Protein AF-0000000087520739 (afdb_homodimer)

Structure (mmCIF, N/CA/C/O backbone):
data_AF-0000000087520739-model_v1
#
loop_
_entity.id
_entity.type
_entity.pdbx_description
1 polymer 'Universal stress family domain-containing protein'
#
loop_
_atom_site.group_PDB
_atom_site.id
_atom_site.type_symbol
_atom_site.label_atom_id
_atom_site.label_alt_id
_atom_site.label_comp_id
_atom_site.label_asym_id
_atom_site.label_entity_id
_atom_site.label_seq_id
_atom_site.pdbx_PDB_ins_code
_atom_site.Cartn_x
_atom_site.Cartn_y
_atom_site.Cartn_z
_atom_site.occupancy
_atom_site.B_iso_or_equiv
_atom_site.auth_seq_id
_atom_site.auth_comp_id
_atom_site.auth_asym_id
_atom_site.auth_atom_id
_atom_site.pdbx_PDB_model_num
ATOM 1 N N . MET A 1 1 ? 8.516 2.873 16.25 1 91.31 1 MET A N 1
ATOM 2 C CA . MET A 1 1 ? 8.094 2.684 14.859 1 91.31 1 MET A CA 1
ATOM 3 C C . MET A 1 1 ? 7.172 3.811 14.414 1 91.31 1 MET A C 1
ATOM 5 O O . MET A 1 1 ? 6.527 4.457 15.242 1 91.31 1 MET A O 1
ATOM 9 N N . SER A 1 2 ? 7.184 4.219 13.102 1 97.94 2 SER A N 1
ATOM 10 C CA . SER A 1 2 ? 6.48 5.41 12.641 1 97.94 2 SER A CA 1
ATOM 11 C C . SER A 1 2 ? 5.672 5.121 11.383 1 97.94 2 SER A C 1
ATOM 13 O O . SER A 1 2 ? 6.141 4.422 10.484 1 97.94 2 SER A O 1
ATOM 15 N N . ILE A 1 3 ? 4.418 5.598 11.391 1 98.81 3 ILE A N 1
ATOM 16 C CA . ILE A 1 3 ? 3.523 5.574 10.234 1 98.81 3 ILE A CA 1
ATOM 17 C C . ILE A 1 3 ? 3.166 7.004 9.828 1 98.81 3 ILE A C 1
ATOM 19 O O . ILE A 1 3 ? 2.889 7.848 10.688 1 98.81 3 ILE A O 1
ATOM 23 N N . VAL A 1 4 ? 3.25 7.312 8.547 1 98.94 4 VAL A N 1
ATOM 24 C CA . VAL A 1 4 ? 2.889 8.617 8.016 1 98.94 4 VAL A CA 1
ATOM 25 C C . VAL A 1 4 ? 1.639 8.492 7.145 1 98.94 4 VAL A C 1
ATOM 27 O O . VAL A 1 4 ? 1.529 7.574 6.332 1 98.94 4 VAL A O 1
ATOM 30 N N . VAL A 1 5 ? 0.73 9.352 7.324 1 98.94 5 VAL A N 1
ATOM 31 C CA . VAL A 1 5 ? -0.459 9.375 6.48 1 98.94 5 VAL A CA 1
ATOM 32 C C . VAL A 1 5 ? -0.621 10.758 5.852 1 98.94 5 VAL A C 1
ATOM 34 O O . VAL A 1 5 ? -0.46 11.781 6.531 1 98.94 5 VAL A O 1
ATOM 37 N N . GLY A 1 6 ? -0.817 10.812 4.504 1 98.69 6 GLY A N 1
ATOM 38 C CA . GLY A 1 6 ? -1.302 12.016 3.854 1 98.69 6 GLY A CA 1
ATOM 39 C C . GLY A 1 6 ? -2.787 12.25 4.055 1 98.69 6 GLY A C 1
ATOM 40 O O . GLY A 1 6 ? -3.602 11.359 3.791 1 98.69 6 GLY A O 1
ATOM 41 N N . TYR A 1 7 ? -3.061 13.492 4.465 1 98.31 7 TYR A N 1
ATOM 42 C CA . TYR A 1 7 ? -4.449 13.727 4.848 1 98.31 7 TYR A CA 1
ATOM 43 C C . TYR A 1 7 ? -4.941 15.07 4.312 1 98.31 7 TYR A C 1
ATOM 45 O O . TYR A 1 7 ? -4.289 16.094 4.504 1 98.31 7 TYR A O 1
ATOM 53 N N . ILE A 1 8 ? -6.008 15 3.615 1 96.06 8 ILE A N 1
ATOM 54 C CA . ILE A 1 8 ? -6.855 16.156 3.35 1 96.06 8 ILE A CA 1
ATOM 55 C C . ILE A 1 8 ? -8.297 15.844 3.736 1 96.06 8 ILE A C 1
ATOM 57 O O . ILE A 1 8 ? -8.688 14.672 3.793 1 96.06 8 ILE A O 1
ATOM 61 N N . PRO A 1 9 ? -9 16.875 4.133 1 95.56 9 PRO A N 1
ATOM 62 C CA . PRO A 1 9 ? -10.391 16.625 4.527 1 95.56 9 PRO A CA 1
ATOM 63 C C . PRO A 1 9 ? -11.281 16.266 3.344 1 95.56 9 PRO A C 1
ATOM 65 O O . PRO A 1 9 ? -12.133 17.062 2.945 1 95.56 9 PRO A O 1
ATOM 68 N N . SER A 1 10 ? -11.156 15.188 2.795 1 93.75 10 SER A N 1
ATOM 69 C CA . SER A 1 10 ? -11.891 14.562 1.699 1 93.75 10 SER A CA 1
ATOM 70 C C . SER A 1 10 ? -12.242 13.117 2.021 1 93.75 10 SER A C 1
ATOM 72 O O . SER A 1 10 ? -11.711 12.539 2.977 1 93.75 10 SER A O 1
ATOM 74 N N . PRO A 1 11 ? -13.211 12.508 1.373 1 95.19 11 PRO A N 1
ATOM 75 C CA . PRO A 1 11 ? -13.508 11.094 1.606 1 95.19 11 PRO A CA 1
ATOM 76 C C . PRO A 1 11 ? -12.273 10.203 1.509 1 95.19 11 PRO A C 1
ATOM 78 O O . PRO A 1 11 ? -12.109 9.289 2.314 1 95.19 11 PRO A O 1
ATOM 81 N N . GLU A 1 12 ? -11.367 10.5 0.533 1 95.75 12 GLU A N 1
ATOM 82 C CA . GLU A 1 12 ? -10.133 9.734 0.373 1 95.75 12 GLU A CA 1
ATOM 83 C C . GLU A 1 12 ? -9.203 9.93 1.566 1 95.75 12 GLU A C 1
ATOM 85 O O . GLU A 1 12 ? -8.617 8.969 2.066 1 95.75 12 GLU A O 1
ATOM 90 N N . GLY A 1 13 ? -9.023 11.234 1.966 1 97.06 13 GLY A N 1
ATOM 91 C CA . GLY A 1 13 ? -8.195 11.516 3.129 1 97.06 13 GLY A CA 1
ATOM 92 C C . GLY A 1 13 ? -8.711 10.867 4.398 1 97.06 13 GLY A C 1
ATOM 93 O O . GLY A 1 13 ? -7.93 10.375 5.215 1 97.06 13 GLY A O 1
ATOM 94 N N . GLU A 1 14 ? -10.047 10.875 4.555 1 97.19 14 GLU A N 1
ATOM 95 C CA . GLU A 1 14 ? -10.664 10.258 5.723 1 97.19 14 GLU A CA 1
ATOM 96 C C . GLU A 1 14 ? -10.453 8.75 5.734 1 97.19 14 GLU A C 1
ATOM 98 O O . GLU A 1 14 ? -10.141 8.164 6.777 1 97.19 14 GLU A O 1
ATOM 103 N N . ALA A 1 15 ? -10.633 8.133 4.625 1 97.56 15 ALA A N 1
ATOM 104 C CA . ALA A 1 15 ? -10.383 6.695 4.531 1 97.56 15 ALA A CA 1
ATOM 105 C C . ALA A 1 15 ? -8.938 6.363 4.895 1 97.56 15 ALA A C 1
ATOM 107 O O . ALA A 1 15 ? -8.68 5.418 5.641 1 97.56 15 ALA A O 1
ATOM 108 N N . ALA A 1 16 ? -7.984 7.125 4.355 1 98.56 16 ALA A N 1
ATOM 109 C CA . ALA A 1 16 ? -6.57 6.93 4.648 1 98.56 16 ALA A CA 1
ATOM 110 C C . ALA A 1 16 ? -6.289 7.105 6.137 1 98.56 16 ALA A C 1
ATOM 112 O O . ALA A 1 16 ? -5.566 6.309 6.738 1 98.56 16 ALA A O 1
ATOM 113 N N . LEU A 1 17 ? -6.867 8.18 6.719 1 98.5 17 LEU A N 1
ATOM 114 C CA . LEU A 1 17 ? -6.652 8.469 8.133 1 98.5 17 LEU A CA 1
ATOM 115 C C . LEU A 1 17 ? -7.172 7.336 9.008 1 98.5 17 LEU A C 1
ATOM 117 O O . LEU A 1 17 ? -6.48 6.883 9.922 1 98.5 17 LEU A O 1
ATOM 121 N N . GLN A 1 18 ? -8.367 6.875 8.719 1 97.94 18 GLN A N 1
ATOM 122 C CA . GLN A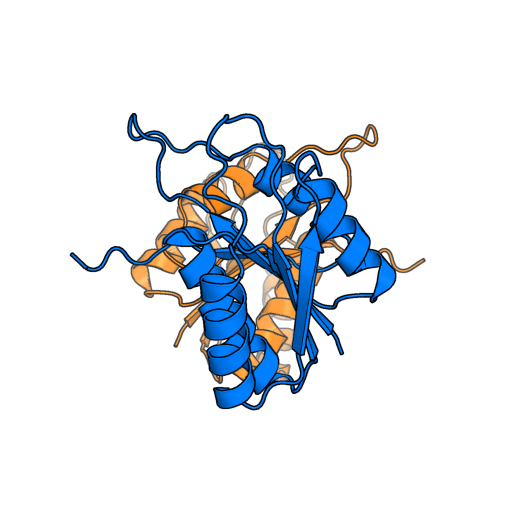 1 18 ? -8.953 5.785 9.492 1 97.94 18 GLN A CA 1
ATOM 123 C C . GLN A 1 18 ? -8.086 4.531 9.414 1 97.94 18 GLN A C 1
ATOM 125 O O . GLN A 1 18 ? -7.82 3.889 10.43 1 97.94 18 GLN A O 1
ATOM 130 N N . ARG A 1 19 ? -7.664 4.215 8.25 1 98.06 19 ARG A N 1
ATOM 131 C CA . ARG A 1 19 ? -6.812 3.043 8.07 1 98.06 19 ARG A CA 1
ATOM 132 C C . ARG A 1 19 ? -5.473 3.229 8.773 1 98.06 19 ARG A C 1
ATOM 134 O O . ARG A 1 19 ? -4.949 2.289 9.375 1 98.06 19 ARG A O 1
ATOM 141 N N . ALA A 1 20 ? -4.883 4.43 8.688 1 98.75 20 ALA A N 1
ATOM 142 C CA . ALA A 1 20 ? -3.604 4.723 9.328 1 98.75 20 ALA A CA 1
ATOM 143 C C . ALA A 1 20 ? -3.709 4.57 10.844 1 98.75 20 ALA A C 1
ATOM 145 O O . ALA A 1 20 ? -2.787 4.07 11.492 1 98.75 20 ALA A O 1
ATOM 146 N N . ILE A 1 21 ? -4.832 5.008 11.391 1 98.56 21 ILE A N 1
ATOM 147 C CA . ILE A 1 21 ? -5.066 4.863 12.82 1 98.56 21 ILE A CA 1
ATOM 148 C C . ILE A 1 21 ? -5.09 3.385 13.203 1 98.56 21 ILE A C 1
ATOM 150 O O . ILE A 1 21 ? -4.438 2.973 14.164 1 98.56 21 ILE A O 1
ATOM 154 N N . LEU A 1 22 ? -5.801 2.568 12.461 1 97.62 22 LEU A N 1
ATOM 155 C CA . LEU A 1 22 ? -5.887 1.137 12.727 1 97.62 22 LEU A CA 1
ATOM 156 C C . LEU A 1 22 ? -4.516 0.481 12.641 1 97.62 22 LEU A C 1
ATOM 158 O O . LEU A 1 22 ? -4.164 -0.353 13.477 1 97.62 22 LEU A O 1
ATOM 162 N N . GLU A 1 23 ? -3.744 0.863 11.648 1 97.62 23 GLU A N 1
ATOM 163 C CA . GLU A 1 23 ? -2.395 0.327 11.492 1 97.62 23 GLU A CA 1
ATOM 164 C C . GLU A 1 23 ? -1.516 0.707 12.688 1 97.62 23 GLU A C 1
ATOM 166 O O . GLU A 1 23 ? -0.746 -0.117 13.18 1 97.62 23 GLU A O 1
ATOM 171 N N . ALA A 1 24 ? -1.607 1.985 13.086 1 98.44 24 ALA A N 1
ATOM 172 C CA . ALA A 1 24 ? -0.799 2.48 14.195 1 98.44 24 ALA A CA 1
ATOM 173 C C . ALA A 1 24 ? -1.16 1.771 15.5 1 98.44 24 ALA A C 1
ATOM 175 O O . ALA A 1 24 ? -0.281 1.449 16.297 1 98.44 24 ALA A O 1
ATOM 176 N N . GLU A 1 25 ? -2.441 1.532 15.68 1 97.25 25 GLU A N 1
ATOM 177 C CA . GLU A 1 25 ? -2.9 0.794 16.844 1 97.25 25 GLU A CA 1
ATOM 178 C C . GLU A 1 25 ? -2.334 -0.623 16.859 1 97.25 25 GLU A C 1
ATOM 180 O O . GLU A 1 25 ? -1.819 -1.079 17.891 1 97.25 25 GLU A O 1
ATOM 185 N N . ARG A 1 26 ? -2.443 -1.275 15.789 1 94.5 26 ARG A N 1
ATOM 186 C CA . ARG A 1 26 ? -2.033 -2.67 15.664 1 94.5 26 ARG A CA 1
ATOM 187 C C . ARG A 1 26 ? -0.533 -2.82 15.898 1 94.5 26 ARG A C 1
ATOM 189 O O . ARG A 1 26 ? -0.09 -3.789 16.516 1 94.5 26 ARG A O 1
ATOM 196 N N . SER A 1 27 ? 0.24 -1.878 15.422 1 95.75 27 SER A N 1
ATOM 197 C CA . SER A 1 27 ? 1.692 -2.004 15.484 1 95.75 27 SER A CA 1
ATOM 198 C C . SER A 1 27 ? 2.268 -1.19 16.641 1 95.75 27 SER A C 1
ATOM 200 O O . SER A 1 27 ? 3.486 -1.144 16.828 1 95.75 27 SER A O 1
ATOM 202 N N . GLN A 1 28 ? 1.41 -0.496 17.359 1 96.62 28 GLN A N 1
ATOM 203 C CA . GLN A 1 28 ? 1.852 0.387 18.438 1 96.62 28 GLN A CA 1
ATOM 204 C C . GLN A 1 28 ? 2.883 1.394 17.938 1 96.62 28 GLN A C 1
ATOM 206 O O . GLN A 1 28 ? 3.914 1.606 18.578 1 96.62 28 GLN A O 1
ATOM 211 N N . SER A 1 29 ? 2.611 1.942 16.812 1 98.12 29 SER A N 1
ATOM 212 C CA . SER A 1 29 ? 3.48 2.92 16.156 1 98.12 29 SER A CA 1
ATOM 213 C C . SER A 1 29 ? 2.965 4.34 16.359 1 98.12 29 SER A C 1
ATOM 215 O O . SER A 1 29 ? 1.776 4.543 16.625 1 98.12 29 SER A O 1
ATOM 217 N N . ARG A 1 30 ? 3.854 5.281 16.312 1 98.5 30 ARG A N 1
ATOM 218 C CA . ARG A 1 30 ? 3.457 6.684 16.234 1 98.5 30 ARG A CA 1
ATOM 219 C C . ARG A 1 30 ? 2.893 7.023 14.859 1 98.5 30 ARG A C 1
ATOM 221 O O . ARG A 1 30 ? 3.402 6.551 13.844 1 98.5 30 ARG A O 1
ATOM 228 N N . LEU A 1 31 ? 1.886 7.848 14.898 1 98.88 31 LEU A N 1
ATOM 229 C CA . LEU A 1 31 ? 1.25 8.281 13.656 1 98.88 31 LEU A CA 1
ATOM 230 C C . LEU A 1 31 ? 1.516 9.758 13.391 1 98.88 3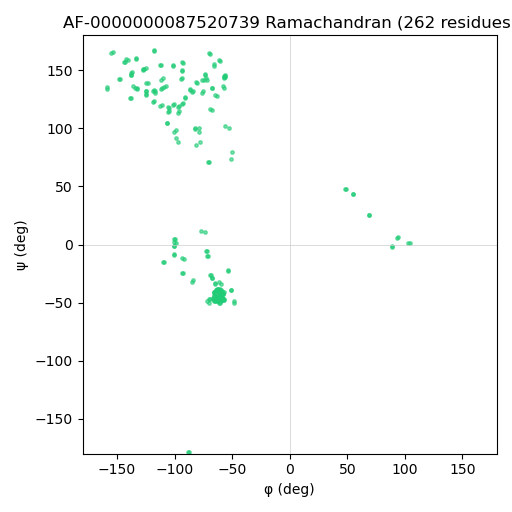1 LEU A C 1
ATOM 232 O O . LEU A 1 31 ? 1.214 10.602 14.234 1 98.88 31 LEU A O 1
ATOM 236 N N . THR A 1 32 ? 2.145 10.086 12.289 1 98.88 32 THR A N 1
ATOM 237 C CA . THR A 1 32 ? 2.264 11.461 11.828 1 98.88 32 THR A CA 1
ATOM 238 C C . THR A 1 32 ? 1.266 11.742 10.711 1 98.88 32 THR A C 1
ATOM 240 O O . THR A 1 32 ? 1.279 11.078 9.672 1 98.88 32 THR A O 1
ATOM 243 N N . VAL A 1 33 ? 0.433 12.656 10.922 1 98.88 33 VAL A N 1
ATOM 244 C CA . VAL A 1 33 ? -0.552 13.094 9.938 1 98.88 33 VAL A CA 1
ATOM 245 C C . VAL A 1 33 ? -0.029 14.32 9.195 1 98.88 33 VAL A C 1
ATOM 247 O O . VAL A 1 33 ? 0.217 15.367 9.805 1 98.88 33 VAL A O 1
ATOM 250 N N . VAL A 1 34 ? 0.129 14.227 7.891 1 98.62 34 VAL A N 1
ATOM 251 C CA . VAL A 1 34 ? 0.642 15.328 7.086 1 98.62 34 VAL A CA 1
ATOM 252 C C . VAL A 1 34 ? -0.498 15.961 6.289 1 98.62 34 VAL A C 1
ATOM 254 O O . VAL A 1 34 ? -1.119 15.305 5.453 1 98.62 34 VAL A O 1
ATOM 257 N N . ASN A 1 35 ? -0.796 17.109 6.574 1 98.12 35 ASN A N 1
ATOM 258 C CA . ASN A 1 35 ? -1.748 17.922 5.832 1 98.12 35 ASN A CA 1
ATOM 259 C C . ASN A 1 35 ? -1.04 19 5.004 1 98.12 35 ASN A C 1
ATOM 261 O O . ASN A 1 35 ? -0.524 19.969 5.555 1 98.12 35 ASN A O 1
ATOM 265 N N . ALA A 1 36 ? -0.966 18.766 3.691 1 95.38 36 ALA A N 1
ATOM 266 C CA . ALA A 1 36 ? -0.264 19.656 2.771 1 95.38 36 ALA A CA 1
ATOM 267 C C . ALA A 1 36 ? -1.064 19.859 1.489 1 95.38 36 ALA A C 1
ATOM 269 O O . ALA A 1 36 ? -1.797 18.969 1.058 1 95.38 36 ALA A O 1
ATOM 270 N N . SER A 1 37 ? -0.966 21.031 0.943 1 90.56 37 SER A N 1
ATOM 271 C CA . SER A 1 37 ? -1.636 21.375 -0.306 1 90.56 37 SER A CA 1
ATOM 272 C C . SER A 1 37 ? -0.821 22.375 -1.112 1 90.56 37 SER A C 1
ATOM 274 O O . SER A 1 37 ? -0.242 23.312 -0.548 1 90.56 37 SER A O 1
ATOM 276 N N . LYS A 1 38 ? -0.806 22.234 -2.469 1 84.62 38 LYS A N 1
ATOM 277 C CA . LYS A 1 38 ? -0.078 23.125 -3.379 1 84.62 38 LYS A CA 1
ATOM 278 C C . LYS A 1 38 ? -0.741 24.484 -3.463 1 84.62 38 LYS A C 1
ATOM 280 O O . LYS A 1 38 ? -0.11 25.469 -3.873 1 84.62 38 LYS A O 1
ATOM 285 N N . GLY A 1 39 ? -1.858 24.625 -2.947 1 75.31 39 GLY A N 1
ATOM 286 C CA . GLY A 1 39 ? -2.514 25.922 -2.957 1 75.31 39 GLY A CA 1
ATOM 287 C C . GLY A 1 39 ? -2.955 26.359 -4.344 1 75.31 39 GLY A C 1
ATOM 288 O O . GLY A 1 39 ? -2.939 27.562 -4.656 1 75.31 39 GLY A O 1
ATOM 289 N N . ASP A 1 40 ? -3.199 25.484 -5.258 1 69.88 40 ASP A N 1
ATOM 290 C CA . ASP A 1 40 ? -3.525 25.844 -6.637 1 69.88 40 ASP A CA 1
ATOM 291 C C . ASP A 1 40 ? -4.934 26.422 -6.73 1 69.88 40 ASP A C 1
ATOM 293 O O . ASP A 1 40 ? -5.359 26.859 -7.805 1 69.88 40 ASP A O 1
ATOM 297 N N . THR A 1 41 ? -5.605 26.375 -5.586 1 67.19 41 THR A N 1
ATOM 298 C CA . THR A 1 41 ? -6.941 26.969 -5.617 1 67.19 41 THR A CA 1
ATOM 299 C C . THR A 1 41 ? -7.074 28.062 -4.559 1 67.19 41 THR A C 1
ATOM 301 O O . THR A 1 41 ? -6.402 28.016 -3.525 1 67.19 41 THR A O 1
ATOM 304 N N . PRO A 1 42 ? -7.762 29.203 -4.961 1 61.47 42 PRO A N 1
ATOM 305 C CA . PRO A 1 42 ? -7.941 30.312 -4.02 1 61.47 42 PRO A CA 1
ATOM 306 C C . PRO A 1 42 ? -8.453 29.844 -2.658 1 61.47 42 PRO A C 1
ATOM 308 O O . PRO A 1 42 ? -8.008 30.344 -1.624 1 61.47 42 PRO A O 1
ATOM 311 N N . ILE A 1 43 ? -9.531 29.047 -2.623 1 62.31 43 ILE A N 1
ATOM 312 C CA . ILE A 1 43 ? -10.008 28.422 -1.395 1 62.31 43 ILE A CA 1
ATOM 313 C C . ILE A 1 43 ? -9.484 27 -1.302 1 62.31 43 ILE A C 1
ATOM 315 O O . ILE A 1 43 ? -9.938 26.109 -2.027 1 62.31 43 ILE A O 1
ATOM 319 N N . ASP A 1 44 ? -8.305 26.984 -0.716 1 75.12 44 ASP A N 1
ATOM 320 C CA . ASP A 1 44 ? -7.707 25.656 -0.619 1 75.12 44 ASP A CA 1
ATOM 321 C C . ASP A 1 44 ? -8.336 24.859 0.514 1 75.12 44 ASP A C 1
ATOM 323 O O . ASP A 1 44 ? -7.914 24.953 1.666 1 75.12 44 ASP A O 1
ATOM 327 N N . ASN A 1 45 ? -9.398 24.141 0.295 1 83.69 45 ASN A N 1
ATOM 328 C CA . ASN A 1 45 ? -10.156 23.344 1.259 1 83.69 45 ASN A CA 1
ATOM 329 C C . ASN A 1 45 ? -9.445 22.031 1.583 1 83.69 45 ASN A C 1
ATOM 331 O O . ASN A 1 45 ? -10.008 21.188 2.275 1 83.69 45 ASN A O 1
ATOM 335 N N . ARG A 1 46 ? -8.266 22.062 1.13 1 89.69 46 ARG A N 1
ATOM 336 C CA . ARG A 1 46 ? -7.488 20.859 1.412 1 89.69 46 ARG A CA 1
ATOM 337 C C . ARG A 1 46 ? -6.68 21.016 2.695 1 89.69 46 ARG A C 1
ATOM 339 O O . ARG A 1 46 ? -6.273 20.031 3.303 1 89.69 46 ARG A O 1
ATOM 346 N N . LEU A 1 47 ? -6.445 22.188 2.986 1 93.44 47 LEU A N 1
ATOM 347 C CA . LEU A 1 47 ? -5.809 22.453 4.273 1 93.44 47 LEU A CA 1
ATOM 348 C C . LEU A 1 47 ? -6.852 22.578 5.379 1 93.44 47 LEU A C 1
ATOM 350 O O . LEU A 1 47 ? -7.863 23.266 5.207 1 93.44 47 LEU A O 1
ATOM 354 N N . ILE A 1 48 ? -6.547 21.891 6.414 1 94.56 48 ILE A N 1
ATOM 355 C CA . ILE A 1 48 ? -7.5 21.953 7.516 1 94.56 48 ILE A CA 1
ATOM 356 C C . ILE A 1 48 ? -7.398 23.297 8.234 1 94.56 48 ILE A C 1
ATOM 358 O O . ILE A 1 48 ? -6.309 23.859 8.352 1 94.56 48 ILE A O 1
ATOM 362 N N . ASP A 1 49 ? -8.531 23.828 8.648 1 93.5 49 ASP A N 1
ATOM 363 C CA . ASP A 1 49 ? -8.523 25.047 9.438 1 93.5 49 ASP A CA 1
ATOM 364 C C . ASP A 1 49 ? -8.398 24.75 10.93 1 93.5 49 ASP A C 1
ATOM 366 O O . ASP A 1 49 ? -8.172 23.594 11.312 1 93.5 49 ASP A O 1
ATOM 370 N N . ALA A 1 50 ? -8.414 25.75 11.781 1 94.94 50 ALA A N 1
ATOM 371 C CA . ALA A 1 50 ? -8.203 25.594 13.211 1 94.94 50 ALA A CA 1
ATOM 372 C C . ALA A 1 50 ? -9.227 24.641 13.82 1 94.94 50 ALA A C 1
ATOM 374 O O . ALA A 1 50 ? -8.891 23.812 14.672 1 94.94 50 ALA A O 1
ATOM 375 N N . LYS A 1 51 ? -10.477 24.797 13.391 1 96.62 51 LYS A N 1
ATOM 376 C CA . LYS A 1 51 ? -11.539 23.938 13.898 1 96.62 51 LYS A CA 1
ATOM 377 C C . LYS A 1 51 ? -11.312 22.484 13.484 1 96.62 51 LYS A C 1
ATOM 379 O O . LYS A 1 51 ? -11.398 21.578 14.32 1 96.62 51 LYS A O 1
ATOM 384 N N . GLN A 1 52 ? -11.039 22.281 12.258 1 96.31 52 GLN A N 1
ATOM 385 C CA . GLN A 1 52 ? -10.766 20.953 11.75 1 96.31 52 GLN A CA 1
ATOM 386 C C . GLN A 1 52 ? -9.531 20.344 12.406 1 96.31 52 GLN A C 1
ATOM 388 O O . GLN A 1 52 ? -9.484 19.141 12.664 1 96.31 52 GLN A O 1
ATOM 393 N N . HIS A 1 53 ? -8.531 21.172 12.602 1 96.94 53 HIS A N 1
ATOM 394 C CA . HIS A 1 53 ? -7.336 20.719 13.305 1 96.94 53 HIS A CA 1
ATOM 395 C C . HIS A 1 53 ? -7.672 20.203 14.703 1 96.94 53 HIS A C 1
ATOM 397 O O . HIS A 1 53 ? -7.207 19.141 15.109 1 96.94 53 HIS A O 1
ATOM 403 N N . HIS A 1 54 ? -8.453 20.969 15.398 1 97.62 54 HIS A N 1
ATOM 404 C CA . HIS A 1 54 ? -8.859 20.594 16.75 1 97.62 54 HIS A CA 1
ATOM 405 C C . HIS A 1 54 ? -9.656 19.281 16.734 1 97.62 54 HIS A C 1
ATOM 407 O O . HIS A 1 54 ? -9.414 18.406 17.562 1 97.62 54 HIS A O 1
ATOM 413 N N . GLU A 1 55 ? -10.602 19.172 15.797 1 97.94 55 GLU A N 1
ATOM 414 C CA . GLU A 1 55 ? -11.398 17.953 15.656 1 97.94 55 GLU A CA 1
ATOM 415 C C . GLU A 1 55 ? -10.516 16.75 15.352 1 97.94 55 GLU A C 1
ATOM 417 O O . GLU A 1 55 ? -10.727 15.656 15.898 1 97.94 55 GLU A O 1
ATOM 422 N N . LEU A 1 56 ? -9.578 16.969 14.484 1 98.06 56 LEU A N 1
ATOM 423 C CA . LEU A 1 56 ? -8.625 15.914 14.148 1 98.06 56 LEU A CA 1
ATOM 424 C C . LEU A 1 56 ? -7.812 15.508 15.367 1 98.06 56 LEU A C 1
ATOM 426 O O . LEU A 1 56 ? -7.625 14.32 15.625 1 98.06 56 LEU A O 1
ATOM 430 N N . GLU A 1 57 ? -7.305 16.453 16.125 1 98.12 57 GLU A N 1
ATOM 431 C CA . GLU A 1 57 ? -6.547 16.203 17.344 1 98.12 57 GLU A CA 1
ATOM 432 C C . GLU A 1 57 ? -7.367 15.375 18.328 1 98.12 57 GLU A C 1
ATOM 434 O O . GLU A 1 57 ? -6.852 14.43 18.938 1 98.12 57 GLU A O 1
ATOM 439 N N . GLU A 1 58 ? -8.586 15.758 18.531 1 98.19 58 GLU A N 1
ATOM 440 C CA . GLU A 1 58 ? -9.461 15.047 19.438 1 98.19 58 GLU A CA 1
ATOM 441 C C . GLU A 1 58 ? -9.68 13.609 19 1 98.19 58 GLU A C 1
ATOM 443 O O . GLU A 1 58 ? -9.664 12.688 19.812 1 98.19 58 GLU A O 1
ATOM 448 N N . ARG A 1 59 ? -9.969 13.461 17.734 1 97.81 59 ARG A N 1
ATOM 449 C CA . ARG A 1 59 ? -10.172 12.133 17.172 1 97.81 59 ARG A CA 1
ATOM 450 C C . ARG A 1 59 ? -8.953 11.242 17.391 1 97.81 59 ARG A C 1
ATOM 452 O O . ARG A 1 59 ? -9.078 10.094 17.797 1 97.81 59 ARG A O 1
ATOM 459 N N . LEU A 1 60 ? -7.789 11.789 17.078 1 98.44 60 LEU A N 1
ATOM 460 C CA . LEU A 1 60 ? -6.547 11.039 17.234 1 98.44 60 LEU A CA 1
ATOM 461 C C . LEU A 1 60 ? -6.262 10.734 18.688 1 98.44 60 LEU A C 1
ATOM 463 O O . LEU A 1 60 ? -5.828 9.633 19.031 1 98.44 60 LEU A O 1
ATOM 467 N N . ALA A 1 61 ? -6.504 11.719 19.578 1 98.06 61 ALA A N 1
ATOM 468 C CA . ALA A 1 61 ? -6.32 11.508 21 1 98.06 61 ALA A CA 1
ATOM 469 C C . ALA A 1 61 ? -7.227 10.383 21.516 1 98.06 61 ALA A C 1
ATOM 471 O O . ALA A 1 61 ? -6.805 9.562 22.328 1 98.06 61 ALA A O 1
ATOM 472 N N . ALA A 1 62 ? -8.438 10.312 21.016 1 97.88 62 ALA A N 1
ATOM 473 C CA . ALA A 1 62 ? -9.414 9.312 21.422 1 97.88 62 ALA A CA 1
ATOM 474 C C . ALA A 1 62 ? -9 7.914 20.984 1 97.88 62 ALA A C 1
ATOM 476 O O . ALA A 1 62 ? -9.383 6.918 21.609 1 97.88 62 ALA A O 1
ATOM 477 N N . SER A 1 63 ? -8.273 7.809 19.906 1 96.94 63 SER A N 1
ATOM 478 C CA . SER A 1 63 ? -7.82 6.52 19.391 1 96.94 63 SER A CA 1
ATOM 479 C C . SER A 1 63 ? -6.766 5.898 20.312 1 96.94 63 SER A C 1
ATOM 481 O O . SER A 1 63 ? -6.523 4.691 20.25 1 96.94 63 SER A O 1
ATOM 483 N N . GLY A 1 64 ? -6.02 6.707 21.078 1 96.94 64 GLY A N 1
ATOM 484 C CA . GLY A 1 64 ? -4.977 6.223 21.969 1 96.94 64 GLY A CA 1
ATOM 485 C C . GLY A 1 64 ? -3.625 6.102 21.297 1 96.94 64 GLY A C 1
ATOM 486 O O . GLY A 1 64 ? -2.639 5.727 21.922 1 96.94 64 GLY A O 1
ATOM 487 N N . VAL A 1 65 ? -3.551 6.41 20.047 1 97.5 65 VAL A N 1
ATOM 488 C CA . VAL A 1 65 ? -2.285 6.332 19.328 1 97.5 65 VAL A CA 1
ATOM 489 C C . VAL A 1 65 ? -1.453 7.582 19.609 1 97.5 65 VAL A C 1
ATOM 491 O O . VAL A 1 65 ? -1.991 8.688 19.688 1 97.5 65 VAL A O 1
ATOM 494 N N . ASP A 1 66 ? -0.146 7.367 19.781 1 98.31 66 ASP A N 1
ATOM 495 C CA . ASP A 1 66 ? 0.752 8.516 19.766 1 98.31 66 ASP A CA 1
ATOM 496 C C . ASP A 1 66 ? 0.755 9.18 18.391 1 98.31 66 ASP A C 1
ATOM 498 O O . ASP A 1 66 ? 0.877 8.508 17.359 1 98.31 66 ASP A O 1
ATOM 502 N N . PHE A 1 67 ? 0.55 10.477 18.422 1 98.62 67 PHE A N 1
ATOM 503 C CA . PHE A 1 67 ? 0.401 11.094 17.109 1 98.62 67 PHE A CA 1
ATOM 504 C C . PHE A 1 67 ? 1.076 12.461 17.078 1 98.62 67 PHE A C 1
ATOM 506 O O . PHE A 1 67 ? 1.377 13.031 18.125 1 98.62 67 PHE A O 1
ATOM 513 N N . TRP A 1 68 ? 1.37 12.914 15.82 1 98.12 68 TRP A N 1
ATOM 514 C CA . TRP A 1 68 ? 1.777 14.266 15.445 1 98.12 68 TRP A CA 1
ATOM 515 C C . TRP A 1 68 ? 1.044 14.727 14.195 1 98.12 68 TRP A C 1
ATOM 517 O O . TRP A 1 68 ? 0.847 13.945 13.258 1 98.12 68 TRP A O 1
ATOM 527 N N . ILE A 1 69 ? 0.606 15.914 14.227 1 98.25 69 ILE A N 1
ATOM 528 C CA . ILE A 1 69 ? 0.007 16.516 13.039 1 98.25 69 ILE A CA 1
ATOM 529 C C . ILE A 1 69 ? 0.967 17.531 12.43 1 98.25 69 ILE A C 1
ATOM 531 O O . ILE A 1 69 ? 1.356 18.5 13.086 1 98.25 69 ILE A O 1
ATOM 535 N N . GLU A 1 70 ? 1.367 17.266 11.219 1 96.44 70 GLU A N 1
ATOM 536 C CA . GLU A 1 70 ? 2.189 18.172 10.422 1 96.44 70 GLU A CA 1
ATOM 537 C C . GLU A 1 70 ? 1.345 18.938 9.406 1 96.44 70 GLU A C 1
ATOM 539 O O . GLU A 1 70 ? 1.013 18.406 8.344 1 96.44 70 GLU A O 1
ATOM 544 N N . ARG A 1 71 ? 0.973 20.094 9.742 1 93.06 71 ARG A N 1
ATOM 545 C CA . ARG A 1 71 ? 0.258 20.953 8.805 1 93.06 71 ARG A CA 1
ATOM 546 C C . ARG A 1 71 ? 1.223 21.859 8.047 1 93.06 71 ARG A C 1
ATOM 548 O O . ARG A 1 71 ? 1.944 22.656 8.656 1 93.06 71 ARG A O 1
ATOM 555 N N . SER A 1 72 ? 1.24 21.781 6.793 1 87.75 72 SER A N 1
ATOM 556 C CA . SER A 1 72 ? 2.16 22.562 5.977 1 87.75 72 SER A CA 1
ATOM 557 C C . SER A 1 72 ? 1.518 23.875 5.52 1 87.75 72 SER A C 1
ATOM 559 O O . SER A 1 72 ? 0.293 23.969 5.414 1 87.75 72 SER A O 1
ATOM 561 N N . PRO A 1 73 ? 2.455 24.906 5.344 1 83.56 73 PRO A N 1
ATOM 562 C CA . PRO A 1 73 ? 1.922 26.125 4.734 1 83.56 73 PRO A CA 1
ATOM 563 C C . PRO A 1 73 ? 1.371 25.891 3.33 1 83.56 73 PRO A C 1
ATOM 565 O O . PRO A 1 73 ? 1.701 24.891 2.693 1 83.56 73 PRO A O 1
ATOM 568 N N . VAL A 1 74 ? 0.542 26.828 3.029 1 79.31 74 VAL A N 1
ATOM 569 C CA . VAL A 1 74 ? 0.018 26.797 1.668 1 79.31 74 VAL A CA 1
ATOM 570 C C . VAL A 1 74 ? 1.171 26.859 0.669 1 79.31 74 VAL A C 1
ATOM 572 O O . VAL A 1 74 ? 2.117 27.625 0.854 1 79.31 74 VAL A O 1
ATOM 575 N N . GLY A 1 75 ? 1.132 26.078 -0.347 1 82.06 75 GLY A N 1
ATOM 576 C CA . GLY A 1 75 ? 2.139 26.109 -1.396 1 82.06 75 GLY A CA 1
ATOM 577 C C . GLY A 1 75 ? 3.139 24.969 -1.295 1 82.06 75 GLY A C 1
ATOM 578 O O . GLY A 1 75 ? 4.059 24.875 -2.109 1 82.06 75 GLY A O 1
ATOM 579 N N . SER A 1 76 ? 2.934 24.156 -0.34 1 86.75 76 SER A N 1
ATOM 580 C CA . SER A 1 76 ? 3.807 22.984 -0.192 1 86.75 76 SER A CA 1
ATOM 581 C C . SER A 1 76 ? 3.35 21.844 -1.08 1 86.75 76 SER A C 1
ATOM 583 O O . SER A 1 76 ? 2.152 21.562 -1.184 1 86.75 76 SER A O 1
ATOM 585 N N . ASP A 1 77 ? 4.316 21.281 -1.785 1 93.75 77 ASP A N 1
ATOM 586 C CA . ASP A 1 77 ? 4 20.078 -2.547 1 93.75 77 ASP A CA 1
ATOM 587 C C . ASP A 1 77 ? 3.732 18.891 -1.62 1 93.75 77 ASP A C 1
ATOM 589 O O . ASP A 1 77 ? 4.605 18.484 -0.853 1 93.75 77 ASP A O 1
ATOM 593 N N . PRO A 1 78 ? 2.535 18.391 -1.666 1 96.62 78 PRO A N 1
ATOM 594 C CA . PRO A 1 78 ? 2.166 17.344 -0.72 1 96.62 78 PRO A CA 1
ATOM 595 C C . PRO A 1 78 ? 3.072 16.109 -0.819 1 96.62 78 PRO A C 1
ATOM 597 O O . PRO A 1 78 ? 3.436 15.523 0.203 1 96.62 78 PRO A O 1
ATOM 600 N N . ALA A 1 79 ? 3.418 15.734 -1.985 1 98 79 ALA A N 1
ATOM 601 C CA . ALA A 1 79 ? 4.293 14.578 -2.139 1 98 79 ALA A CA 1
ATOM 602 C C . ALA A 1 79 ? 5.648 14.82 -1.481 1 98 79 ALA A C 1
ATOM 604 O O . ALA A 1 79 ? 6.152 13.969 -0.747 1 98 79 ALA A O 1
ATOM 605 N N . ASP A 1 80 ? 6.227 16 -1.72 1 97.69 80 ASP A N 1
ATOM 606 C CA . ASP A 1 80 ? 7.504 16.359 -1.106 1 97.69 80 ASP A CA 1
ATOM 607 C C . ASP A 1 80 ? 7.41 16.312 0.417 1 97.69 80 ASP A C 1
ATOM 609 O O . ASP A 1 80 ? 8.312 15.812 1.087 1 97.69 80 ASP A O 1
ATOM 613 N N . LYS A 1 81 ? 6.324 16.812 0.901 1 97.81 81 LYS A N 1
ATOM 614 C CA . LYS A 1 81 ? 6.164 16.875 2.352 1 97.81 81 LYS A CA 1
ATOM 615 C C . LYS A 1 81 ? 5.996 15.484 2.953 1 97.81 81 LYS A C 1
ATOM 617 O O . LYS A 1 81 ? 6.656 15.148 3.938 1 97.81 81 LYS A O 1
ATOM 622 N N . ILE A 1 82 ? 5.145 14.672 2.369 1 98.56 82 ILE A N 1
ATOM 623 C CA . ILE A 1 82 ? 4.891 13.328 2.875 1 98.56 82 ILE A CA 1
ATOM 624 C C . ILE A 1 82 ? 6.172 12.5 2.799 1 98.56 82 ILE A C 1
ATOM 626 O O . ILE A 1 82 ? 6.559 11.852 3.777 1 98.56 82 ILE A O 1
ATOM 630 N N . LEU A 1 83 ? 6.84 12.555 1.683 1 98.5 83 LEU A N 1
ATOM 631 C CA . LEU A 1 83 ? 8.07 11.797 1.491 1 98.5 83 LEU A CA 1
ATOM 632 C C . LEU A 1 83 ? 9.172 12.305 2.424 1 98.5 83 LEU A C 1
ATOM 634 O O . LEU A 1 83 ? 9.938 11.508 2.973 1 98.5 83 LEU A O 1
ATOM 638 N N . GLY A 1 84 ? 9.242 13.602 2.547 1 98.19 84 GLY A N 1
ATOM 639 C CA . GLY A 1 84 ? 10.227 14.188 3.443 1 98.19 84 GLY A CA 1
ATOM 640 C C . GLY A 1 84 ? 10.039 13.773 4.891 1 98.19 84 GLY A C 1
ATOM 641 O O . GLY A 1 84 ? 11 13.398 5.566 1 98.19 84 GLY A O 1
ATOM 642 N N . VAL A 1 85 ? 8.789 13.859 5.387 1 98.12 85 VAL A N 1
ATOM 643 C CA . VAL A 1 85 ? 8.469 13.445 6.75 1 98.12 85 VAL A CA 1
ATOM 644 C C . VAL A 1 85 ? 8.773 11.961 6.922 1 98.12 85 VAL A C 1
ATOM 646 O O . VAL A 1 85 ? 9.359 11.555 7.926 1 98.12 85 VAL A O 1
ATOM 649 N N . ALA A 1 86 ? 8.383 11.133 5.961 1 98.5 86 ALA A N 1
ATOM 650 C CA . ALA A 1 86 ? 8.625 9.695 6.023 1 98.5 86 ALA A CA 1
ATOM 651 C C . ALA A 1 86 ? 10.117 9.391 6.129 1 98.5 86 ALA A C 1
ATOM 653 O O . ALA A 1 86 ? 10.531 8.531 6.91 1 98.5 86 ALA A O 1
ATOM 654 N N . ARG A 1 87 ? 10.883 10.094 5.344 1 98.12 87 ARG A N 1
ATOM 655 C CA . ARG A 1 87 ? 12.328 9.898 5.363 1 98.12 87 ARG A CA 1
ATOM 656 C C . ARG A 1 87 ? 12.922 10.32 6.703 1 98.12 87 ARG A C 1
ATOM 658 O O . ARG A 1 87 ? 13.703 9.586 7.305 1 98.12 87 ARG A O 1
ATOM 665 N N . ALA A 1 88 ? 12.555 11.461 7.133 1 98.06 88 ALA A N 1
ATOM 666 C CA . ALA A 1 88 ? 13.094 12.031 8.367 1 98.06 88 ALA A CA 1
ATOM 667 C C . ALA A 1 88 ? 12.789 11.125 9.562 1 98.06 88 ALA A C 1
ATOM 669 O O . ALA A 1 88 ? 13.594 11.016 10.492 1 98.06 88 ALA A O 1
ATOM 670 N N . GLN A 1 89 ? 11.664 10.492 9.516 1 97.94 89 GLN A N 1
ATOM 671 C CA . GLN A 1 89 ? 11.219 9.688 10.648 1 97.94 89 GLN A CA 1
ATOM 672 C C . GLN A 1 89 ? 11.516 8.211 10.422 1 97.94 89 GLN A C 1
ATOM 674 O O . GLN A 1 89 ? 11.141 7.367 11.242 1 97.94 89 GLN A O 1
ATOM 679 N N . ARG A 1 90 ? 12.156 7.852 9.266 1 97.75 90 ARG A N 1
ATOM 680 C CA . ARG A 1 90 ? 12.352 6.453 8.898 1 97.75 90 ARG A CA 1
ATOM 681 C C . ARG A 1 90 ? 11.047 5.668 9.047 1 97.75 90 ARG A C 1
ATOM 683 O O . ARG A 1 90 ? 11.023 4.609 9.672 1 97.75 90 ARG A O 1
ATOM 690 N N . ALA A 1 91 ? 9.969 6.25 8.5 1 98.38 91 ALA A N 1
ATOM 691 C CA . ALA A 1 91 ? 8.641 5.645 8.594 1 98.38 91 ALA A CA 1
ATOM 692 C C . ALA A 1 91 ? 8.648 4.227 8.031 1 98.38 91 ALA A C 1
ATOM 694 O O . ALA A 1 91 ? 9.297 3.951 7.02 1 98.38 91 ALA A O 1
ATOM 695 N N . GLU A 1 92 ? 7.852 3.332 8.633 1 97.94 92 GLU A N 1
ATOM 696 C CA . GLU A 1 92 ? 7.73 1.948 8.188 1 97.94 92 GLU A CA 1
ATOM 697 C C . GLU A 1 92 ? 6.578 1.789 7.195 1 97.94 92 GLU A C 1
ATOM 699 O O . GLU A 1 92 ? 6.477 0.771 6.508 1 97.94 92 GLU A O 1
ATOM 704 N N . LEU A 1 93 ? 5.816 2.822 7.164 1 98.62 93 LEU A N 1
ATOM 705 C CA . LEU A 1 93 ? 4.621 2.768 6.332 1 98.62 93 LEU A CA 1
ATOM 706 C C . LEU A 1 93 ? 4.133 4.172 5.988 1 98.62 93 LEU A C 1
ATOM 708 O O . LEU A 1 93 ? 4.113 5.055 6.852 1 98.62 93 LEU A O 1
ATOM 712 N N . ILE A 1 94 ? 3.795 4.387 4.793 1 98.94 94 ILE A N 1
ATOM 713 C CA . ILE A 1 94 ? 3.02 5.539 4.355 1 98.94 94 ILE A CA 1
ATOM 714 C C . ILE A 1 94 ? 1.613 5.098 3.959 1 98.94 94 ILE A C 1
ATOM 716 O O . ILE A 1 94 ? 1.441 4.07 3.299 1 98.94 94 ILE A O 1
ATOM 720 N N . VAL A 1 95 ? 0.616 5.812 4.363 1 98.94 95 VAL A N 1
ATOM 721 C CA . VAL A 1 95 ? -0.768 5.543 3.986 1 98.94 95 VAL A CA 1
ATOM 722 C C . VAL A 1 95 ? -1.321 6.715 3.18 1 98.94 95 VAL A C 1
ATOM 724 O O . VAL A 1 95 ? -1.189 7.871 3.586 1 98.94 95 VAL A O 1
ATOM 727 N N . ILE A 1 96 ? -1.951 6.406 2.049 1 98.81 96 ILE A N 1
ATOM 728 C CA . ILE A 1 96 ? -2.553 7.457 1.239 1 98.81 96 ILE A CA 1
ATOM 729 C C . ILE A 1 96 ? -3.916 7 0.727 1 98.81 96 ILE A C 1
ATOM 731 O O . ILE A 1 96 ? -4.148 5.805 0.544 1 98.81 96 ILE A O 1
ATOM 735 N N . GLY A 1 97 ? -4.762 7.973 0.604 1 98.19 97 GLY A N 1
ATOM 736 C CA . GLY A 1 97 ? -6.023 7.754 -0.081 1 98.19 97 GLY A CA 1
ATOM 737 C C . GLY A 1 97 ? -5.98 8.117 -1.553 1 98.19 97 GLY A C 1
ATOM 738 O O . GLY A 1 97 ? -5.336 9.102 -1.933 1 98.19 97 GLY A O 1
ATOM 739 N N . MET A 1 98 ? -6.668 7.348 -2.344 1 96.19 98 MET A N 1
ATOM 740 C CA . MET A 1 98 ? -6.773 7.605 -3.777 1 96.19 98 MET A CA 1
ATOM 741 C C . MET A 1 98 ? -8.234 7.66 -4.215 1 96.19 98 MET A C 1
ATOM 743 O O . MET A 1 98 ? -9.094 7.012 -3.611 1 96.19 98 MET A O 1
ATOM 747 N N . ARG A 1 99 ? -8.43 8.422 -5.238 1 92.12 99 ARG A N 1
ATOM 748 C CA . ARG A 1 99 ? -9.758 8.438 -5.84 1 92.12 99 ARG A CA 1
ATOM 749 C C . ARG A 1 99 ? -10.023 7.152 -6.617 1 92.12 99 ARG A C 1
ATOM 751 O O . ARG A 1 99 ? -9.125 6.613 -7.262 1 92.12 99 ARG A O 1
ATOM 758 N N . LYS A 1 100 ? -11.25 6.738 -6.598 1 88.75 100 LYS A N 1
ATOM 759 C CA . LYS A 1 100 ? -11.625 5.551 -7.363 1 88.75 100 LYS A CA 1
ATOM 760 C C . LYS A 1 100 ? -11.586 5.832 -8.859 1 88.75 100 LYS A C 1
ATOM 762 O O . LYS A 1 100 ? -10.984 5.082 -9.625 1 88.75 100 LYS A O 1
ATOM 767 N N . ARG A 1 101 ? -12.258 6.945 -9.156 1 88.25 101 ARG A N 1
ATOM 768 C CA . ARG A 1 101 ? -12.328 7.367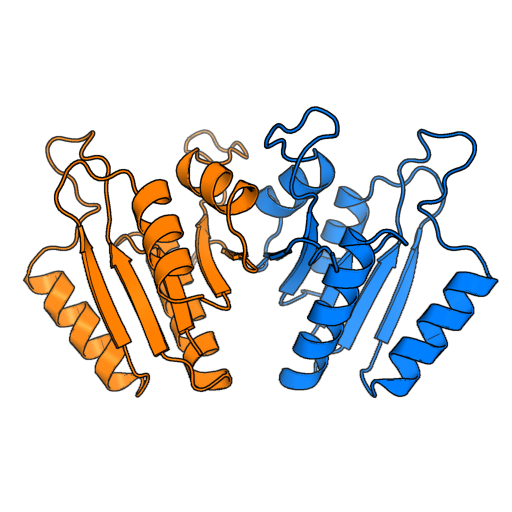 -10.547 1 88.25 101 ARG A CA 1
ATOM 769 C C . ARG A 1 101 ? -12.258 8.891 -10.664 1 88.25 101 ARG A C 1
ATOM 771 O O . ARG A 1 101 ? -12.578 9.602 -9.711 1 88.25 101 ARG A O 1
ATOM 778 N N . SER A 1 102 ? -11.82 9.242 -11.914 1 85.12 102 SER A N 1
ATOM 779 C CA . SER A 1 102 ? -11.852 10.672 -12.234 1 85.12 102 SER A CA 1
ATOM 780 C C . SER A 1 102 ? -13.289 11.172 -12.375 1 85.12 102 SER A C 1
ATOM 782 O O . SER A 1 102 ? -14.227 10.375 -12.406 1 85.12 102 SER A O 1
ATOM 784 N N . PRO A 1 103 ? -13.398 12.469 -12.32 1 78.56 103 PRO A N 1
ATOM 785 C CA . PRO A 1 103 ? -14.742 13.031 -12.516 1 78.56 103 PRO A CA 1
ATOM 786 C C . PRO A 1 103 ? -15.398 12.539 -13.805 1 78.56 103 PRO A C 1
ATOM 788 O O . PRO A 1 103 ? -16.625 12.508 -13.898 1 78.56 103 PRO A O 1
ATOM 791 N N . VAL A 1 104 ? -14.547 12.094 -14.773 1 86 104 VAL A N 1
ATOM 792 C CA . VAL A 1 104 ? -15.094 11.625 -16.047 1 86 104 VAL A CA 1
ATOM 793 C C . VAL A 1 104 ? -15.164 10.102 -16.047 1 86 104 VAL A C 1
ATOM 795 O O . VAL A 1 104 ? -15.383 9.484 -17.094 1 86 104 VAL A O 1
ATOM 798 N N . GLY A 1 105 ? -14.844 9.539 -14.938 1 87.38 105 GLY A N 1
ATOM 799 C CA . GLY A 1 105 ? -15.102 8.117 -14.75 1 87.38 105 GLY A CA 1
ATOM 800 C C . GLY A 1 105 ? -13.914 7.242 -15.109 1 87.38 105 GLY A C 1
ATOM 801 O O . GLY A 1 105 ? -14.023 6.016 -15.133 1 87.38 105 GLY A O 1
ATOM 802 N N . LYS A 1 106 ? -12.828 7.832 -15.414 1 90.88 106 LYS A N 1
ATOM 803 C CA . LYS A 1 106 ? -11.648 7.082 -15.82 1 90.88 106 LYS A CA 1
ATOM 804 C C . LYS A 1 106 ? -10.742 6.789 -14.625 1 90.88 106 LYS A C 1
ATOM 806 O O . LYS A 1 106 ? -10.805 7.484 -13.609 1 90.88 106 LYS A O 1
ATOM 811 N N . TYR A 1 107 ? -10.008 5.754 -14.859 1 93.12 107 TYR A N 1
ATOM 812 C CA . TYR A 1 107 ? -8.984 5.445 -13.867 1 93.12 107 TYR A CA 1
ATOM 813 C C . TYR A 1 107 ? -7.738 6.289 -14.094 1 93.12 107 TYR A C 1
ATOM 815 O O . TYR A 1 107 ? -6.949 6.012 -15 1 93.12 107 TYR A O 1
ATOM 823 N N . ILE A 1 108 ? -7.637 7.293 -13.32 1 93.88 108 ILE A N 1
ATOM 824 C CA . ILE A 1 108 ? -6.477 8.172 -13.43 1 93.88 108 ILE A CA 1
ATOM 825 C C . ILE A 1 108 ? -5.789 8.289 -12.07 1 93.88 108 ILE A C 1
ATOM 827 O O . ILE A 1 108 ? -6.453 8.469 -11.047 1 93.88 108 ILE A O 1
ATOM 831 N N . MET A 1 109 ? -4.461 8.109 -12.172 1 95.38 109 MET A N 1
ATOM 832 C CA . MET A 1 109 ? -3.689 8.281 -10.945 1 95.38 109 MET A CA 1
ATOM 833 C C . MET A 1 109 ? -3.207 9.727 -10.805 1 95.38 109 MET A C 1
ATOM 835 O O . MET A 1 109 ? -2.605 10.273 -11.727 1 95.38 109 MET A O 1
ATOM 839 N N . GLY A 1 110 ? -3.535 10.336 -9.641 1 94.25 110 GLY A N 1
ATOM 840 C CA . GLY A 1 110 ? -3.045 11.68 -9.406 1 94.25 110 GLY A CA 1
ATOM 841 C C . GLY A 1 110 ? -1.535 11.758 -9.281 1 94.25 110 GLY A C 1
ATOM 842 O O . GLY A 1 110 ? -0.897 10.805 -8.828 1 94.25 110 GLY A O 1
ATOM 843 N N . SER A 1 111 ? -0.993 12.883 -9.594 1 94.38 111 SER A N 1
ATOM 844 C CA . SER A 1 111 ? 0.452 13.086 -9.609 1 94.38 111 SER A CA 1
ATOM 845 C C . SER A 1 111 ? 1.052 12.891 -8.219 1 94.38 111 SER A C 1
ATOM 847 O O . SER A 1 111 ? 2.143 12.336 -8.086 1 94.38 111 SER A O 1
ATOM 849 N N . THR A 1 112 ? 0.324 13.391 -7.152 1 96.19 112 THR A N 1
ATOM 850 C CA . THR A 1 112 ? 0.815 13.234 -5.789 1 96.19 112 THR A CA 1
ATOM 851 C C . THR A 1 112 ? 0.948 11.758 -5.43 1 96.19 112 THR A C 1
ATOM 853 O O . THR A 1 112 ? 1.999 11.32 -4.953 1 96.19 112 THR A O 1
ATOM 856 N N . ALA A 1 113 ? -0.08 10.984 -5.664 1 97.56 113 ALA A N 1
ATOM 857 C CA . ALA A 1 113 ? -0.055 9.555 -5.383 1 97.56 113 ALA A CA 1
ATOM 858 C C . ALA A 1 113 ? 1.036 8.852 -6.188 1 97.56 113 ALA A C 1
ATOM 860 O O . ALA A 1 113 ? 1.78 8.031 -5.652 1 97.56 113 ALA A O 1
ATOM 861 N N . GLN A 1 114 ? 1.11 9.18 -7.402 1 97.25 114 GLN A N 1
ATOM 862 C CA . GLN A 1 114 ? 2.105 8.562 -8.266 1 97.25 114 GLN A CA 1
ATOM 863 C C . GLN A 1 114 ? 3.52 8.812 -7.75 1 97.25 114 GLN A C 1
ATOM 865 O O . GLN A 1 114 ? 4.336 7.887 -7.684 1 97.25 114 GLN A O 1
ATOM 870 N N . ARG A 1 115 ? 3.828 10 -7.43 1 97.5 115 ARG A N 1
ATOM 871 C CA . ARG A 1 115 ? 5.156 10.352 -6.934 1 97.5 115 ARG A CA 1
ATOM 872 C C . ARG A 1 115 ? 5.461 9.625 -5.625 1 97.5 115 ARG A C 1
ATOM 874 O O . ARG A 1 115 ? 6.562 9.109 -5.441 1 97.5 115 ARG A O 1
ATOM 881 N N . ILE A 1 116 ? 4.52 9.617 -4.719 1 98.56 116 ILE A N 1
ATOM 882 C CA . ILE A 1 116 ? 4.719 8.938 -3.441 1 98.56 116 ILE A CA 1
ATOM 883 C C . ILE A 1 116 ? 4.992 7.453 -3.686 1 98.56 116 ILE A C 1
ATOM 885 O O . ILE A 1 116 ? 5.957 6.898 -3.15 1 98.56 116 ILE A O 1
ATOM 889 N N . LEU A 1 117 ? 4.184 6.844 -4.539 1 98.44 117 LEU A N 1
ATOM 890 C CA . LEU A 1 117 ? 4.297 5.414 -4.809 1 98.44 117 LEU A CA 1
ATOM 891 C C . LEU A 1 117 ? 5.633 5.094 -5.473 1 98.44 117 LEU A C 1
ATOM 893 O O . LEU A 1 117 ? 6.227 4.047 -5.207 1 98.44 117 LEU A O 1
ATOM 897 N N . LEU A 1 118 ? 6.125 5.953 -6.258 1 97.75 118 LEU A N 1
ATOM 898 C CA . LEU A 1 118 ? 7.352 5.703 -7.008 1 97.75 118 LEU A CA 1
ATOM 899 C C . LEU A 1 118 ? 8.578 6.016 -6.16 1 97.75 118 LEU A C 1
ATOM 901 O O . LEU A 1 118 ? 9.594 5.316 -6.246 1 97.75 118 LEU A O 1
ATOM 905 N N . GLN A 1 119 ? 8.469 6.949 -5.277 1 97.38 119 GLN A N 1
ATOM 906 C CA . GLN A 1 119 ? 9.688 7.484 -4.672 1 97.38 119 GLN A CA 1
ATOM 907 C C . GLN A 1 119 ? 9.805 7.062 -3.211 1 97.38 119 GLN A C 1
ATOM 909 O O . GLN A 1 119 ? 10.867 7.199 -2.604 1 97.38 119 GLN A O 1
ATOM 914 N N . ALA A 1 120 ? 8.727 6.582 -2.625 1 97.88 120 ALA A N 1
ATOM 915 C CA . ALA A 1 120 ? 8.781 6.16 -1.227 1 97.88 120 ALA A CA 1
ATOM 916 C C . ALA A 1 120 ? 9.852 5.098 -1.016 1 97.88 120 ALA A C 1
ATOM 918 O O . ALA A 1 120 ? 10.008 4.191 -1.84 1 97.88 120 ALA A O 1
ATOM 919 N N . GLU A 1 121 ? 10.508 5.133 0.089 1 95.62 121 GLU A N 1
ATOM 920 C CA . GLU A 1 121 ? 11.539 4.164 0.452 1 95.62 121 GLU A CA 1
ATOM 921 C C . GLU A 1 121 ? 10.992 3.117 1.418 1 95.62 121 GLU A C 1
ATOM 923 O O . GLU A 1 121 ? 11.695 2.168 1.774 1 95.62 121 GLU A O 1
ATOM 928 N N . CYS A 1 122 ? 9.852 3.312 1.868 1 97.5 122 CYS A N 1
ATOM 929 C CA . CYS A 1 122 ? 9.117 2.365 2.703 1 97.5 122 CYS A CA 1
ATOM 930 C C . CYS A 1 122 ? 7.836 1.91 2.018 1 97.5 122 CYS A C 1
ATOM 932 O O . CYS A 1 122 ? 7.441 2.473 0.995 1 97.5 122 CYS A O 1
ATOM 934 N N . PRO A 1 123 ? 7.168 0.86 2.516 1 98.5 123 PRO A N 1
ATOM 935 C CA . PRO A 1 123 ? 5.891 0.423 1.949 1 98.5 123 PRO A CA 1
ATOM 936 C C . PRO A 1 123 ? 4.836 1.53 1.945 1 98.5 123 PRO A C 1
ATOM 938 O O . PRO A 1 123 ? 4.832 2.387 2.834 1 98.5 123 PRO A O 1
ATOM 941 N N . VAL A 1 124 ? 3.996 1.544 0.919 1 98.88 124 VAL A N 1
ATOM 942 C CA . VAL A 1 124 ? 2.879 2.477 0.807 1 98.88 124 VAL A CA 1
ATOM 943 C C . VAL A 1 124 ? 1.564 1.702 0.75 1 98.88 124 VAL A C 1
ATOM 945 O O . VAL A 1 124 ? 1.414 0.78 -0.056 1 98.88 124 VAL A O 1
ATOM 948 N N . LEU A 1 125 ? 0.71 2.006 1.67 1 98.88 125 LEU A N 1
ATOM 949 C CA . LEU A 1 125 ? -0.659 1.501 1.671 1 98.88 125 LEU A CA 1
ATOM 950 C C . LEU A 1 125 ? -1.61 2.512 1.04 1 98.88 125 LEU A C 1
ATOM 952 O O . LEU A 1 125 ? -1.765 3.625 1.546 1 98.88 125 LEU A O 1
ATOM 956 N N . SER A 1 126 ? -2.17 2.137 -0.074 1 98.69 126 SER A N 1
ATOM 957 C CA . SER A 1 126 ? -3.125 2.996 -0.767 1 98.69 126 SER A CA 1
ATOM 958 C C . SER A 1 126 ? -4.531 2.402 -0.727 1 98.69 126 SER A C 1
ATOM 960 O O . SER A 1 126 ? -4.699 1.185 -0.802 1 98.69 126 SER A O 1
ATOM 962 N N . LEU A 1 127 ? -5.504 3.236 -0.573 1 97.75 127 LEU A N 1
ATOM 963 C CA . LEU A 1 127 ? -6.883 2.758 -0.52 1 97.75 127 LEU A CA 1
ATOM 964 C C . LEU A 1 127 ? -7.848 3.838 -0.991 1 97.75 127 LEU A C 1
ATOM 966 O O . LEU A 1 127 ? -7.457 4.992 -1.177 1 97.75 127 LEU A O 1
ATOM 970 N N . LYS A 1 128 ? -9.062 3.4 -1.247 1 96.31 128 LYS A N 1
ATOM 971 C CA . LYS A 1 128 ? -10.133 4.262 -1.735 1 96.31 128 LYS A CA 1
ATOM 972 C C . LYS A 1 128 ? -11.242 4.41 -0.692 1 96.31 128 LYS A C 1
ATOM 974 O O . LYS A 1 128 ? -11.375 3.572 0.2 1 96.31 128 LYS A O 1
ATOM 979 N N . ALA A 1 129 ? -11.867 5.527 -0.881 1 93.25 129 ALA A N 1
ATOM 980 C CA . ALA A 1 129 ? -13.023 5.715 -0.004 1 93.25 129 ALA A CA 1
ATOM 981 C C . ALA A 1 129 ? -14.133 4.711 -0.33 1 93.25 129 ALA A C 1
ATOM 983 O O . ALA A 1 129 ? -14.32 4.344 -1.492 1 93.25 129 ALA A O 1
ATOM 984 N N . GLU A 1 130 ? -14.711 4.098 0.767 1 82.19 130 GLU A N 1
ATOM 985 C CA . GLU A 1 130 ? -15.883 3.25 0.56 1 82.19 130 GLU A CA 1
ATOM 986 C C . GLU A 1 130 ? -17.156 4.086 0.396 1 82.19 130 GLU A C 1
ATOM 988 O O . GLU A 1 130 ? -17.297 5.141 1.022 1 82.19 130 GLU A O 1
ATOM 993 N N . TYR A 1 131 ? -17.594 4.359 -0.794 1 54.06 131 TYR A N 1
ATOM 994 C CA . TYR A 1 131 ? -18.828 5.121 -0.927 1 54.06 131 TYR A CA 1
ATOM 995 C C . TYR A 1 131 ? -19.984 4.438 -0.189 1 54.06 131 TYR A C 1
ATOM 997 O O . TYR A 1 131 ? -20.109 3.211 -0.236 1 54.06 131 TYR A O 1
ATOM 1005 N N . ALA A 1 132 ? -20.234 5.051 0.999 1 42.78 132 ALA A N 1
ATOM 1006 C CA . ALA A 1 132 ? -21.531 4.719 1.582 1 42.78 132 ALA A CA 1
ATOM 1007 C C . ALA A 1 132 ? -22.656 4.922 0.57 1 42.78 132 ALA A C 1
ATOM 1009 O O . ALA A 1 132 ? -22.844 6.023 0.043 1 42.78 132 ALA A O 1
ATOM 1010 N N . TRP A 1 133 ? -22.859 4.168 -0.376 1 30.17 133 TRP A N 1
ATOM 1011 C CA . TRP A 1 133 ? -24.188 4.426 -0.917 1 30.17 133 TRP A CA 1
ATOM 1012 C C . TRP A 1 133 ? -25.25 4.383 0.185 1 30.17 133 TRP A C 1
ATOM 1014 O O . TRP A 1 133 ? -25.109 3.639 1.157 1 30.17 133 TRP A O 1
ATOM 1024 N N . MET B 1 1 ? -10.812 -13.82 6.688 1 91.25 1 MET B N 1
ATOM 1025 C CA . MET B 1 1 ? -10.195 -12.664 6.031 1 91.25 1 MET B CA 1
ATOM 1026 C C . MET B 1 1 ? -9.141 -13.109 5.027 1 91.25 1 MET B C 1
ATOM 1028 O O . MET B 1 1 ? -8.594 -14.211 5.141 1 91.25 1 MET B O 1
ATOM 1032 N N . SER B 1 2 ? -8.938 -12.375 3.916 1 98 2 SER B N 1
ATOM 1033 C CA . SER B 1 2 ? -8.094 -12.836 2.816 1 98 2 SER B CA 1
ATOM 1034 C C . SER B 1 2 ? -7.125 -11.75 2.367 1 98 2 SER B C 1
ATOM 1036 O O . SER B 1 2 ? -7.504 -10.578 2.268 1 98 2 SER B O 1
ATOM 1038 N N . ILE B 1 3 ? -5.848 -12.148 2.172 1 98.81 3 ILE B N 1
ATOM 1039 C CA . ILE B 1 3 ? -4.801 -11.312 1.594 1 98.81 3 ILE B CA 1
ATOM 1040 C C . ILE B 1 3 ? -4.289 -11.945 0.303 1 98.81 3 ILE B C 1
ATOM 1042 O O . ILE B 1 3 ? -4.078 -13.156 0.241 1 98.81 3 ILE B O 1
ATOM 1046 N N . VAL B 1 4 ? -4.18 -11.148 -0.759 1 98.94 4 VAL B N 1
ATOM 1047 C CA . VAL B 1 4 ? -3.652 -11.617 -2.037 1 98.94 4 VAL B CA 1
ATOM 1048 C C . VAL B 1 4 ? -2.299 -10.961 -2.305 1 98.94 4 VAL B C 1
ATOM 1050 O O . VAL B 1 4 ? -2.131 -9.758 -2.105 1 98.94 4 VAL B O 1
ATOM 1053 N N . VAL B 1 5 ? -1.352 -11.719 -2.723 1 98.94 5 VAL B N 1
ATOM 1054 C CA . VAL B 1 5 ? -0.051 -11.172 -3.102 1 98.94 5 VAL B CA 1
ATOM 1055 C C . VAL B 1 5 ? 0.291 -11.602 -4.527 1 98.94 5 VAL B C 1
ATOM 1057 O O . VAL B 1 5 ? 0.104 -12.758 -4.898 1 98.94 5 VAL B O 1
ATOM 1060 N N . GLY B 1 6 ? 0.661 -10.602 -5.371 1 98.69 6 GLY B N 1
ATOM 1061 C CA . GLY B 1 6 ? 1.312 -10.914 -6.633 1 98.69 6 GLY B CA 1
ATOM 1062 C C . GLY B 1 6 ? 2.766 -11.32 -6.473 1 98.69 6 GLY B C 1
ATOM 1063 O O . GLY B 1 6 ? 3.547 -10.602 -5.844 1 98.69 6 GLY B O 1
ATOM 1064 N N . TYR B 1 7 ? 3.078 -12.445 -7.148 1 98.31 7 TYR B N 1
ATOM 1065 C CA . TYR B 1 7 ? 4.406 -12.984 -6.887 1 98.31 7 TYR B CA 1
ATOM 1066 C C . TYR B 1 7 ? 5.062 -13.469 -8.172 1 98.31 7 TYR B C 1
ATOM 1068 O O . TYR B 1 7 ? 4.461 -14.227 -8.938 1 98.31 7 TYR B O 1
ATOM 1076 N N . ILE B 1 8 ? 6.203 -12.977 -8.391 1 96 8 ILE B N 1
ATOM 1077 C CA . ILE B 1 8 ? 7.16 -13.57 -9.312 1 96 8 ILE B CA 1
ATOM 1078 C C . ILE B 1 8 ? 8.5 -13.766 -8.617 1 96 8 ILE B C 1
ATOM 1080 O O . ILE B 1 8 ? 8.797 -13.086 -7.629 1 96 8 ILE B O 1
ATOM 1084 N N . PRO B 1 9 ? 9.219 -14.773 -9.07 1 95.56 9 PRO B N 1
ATOM 1085 C CA . PRO B 1 9 ? 10.516 -15.008 -8.422 1 95.56 9 PRO B CA 1
ATOM 1086 C C . PRO B 1 9 ? 11.547 -13.938 -8.758 1 95.56 9 PRO B C 1
ATOM 1088 O O . PRO B 1 9 ? 12.492 -14.195 -9.508 1 95.56 9 PRO B O 1
ATOM 1091 N N . SER B 1 10 ? 11.43 -12.805 -8.297 1 93.75 10 SER B N 1
ATOM 1092 C CA . SER B 1 10 ? 12.281 -11.625 -8.398 1 93.75 10 SER B CA 1
ATOM 1093 C C . SER B 1 10 ? 12.484 -10.969 -7.039 1 93.75 10 SER B C 1
ATOM 1095 O O . SER B 1 10 ? 11.789 -11.297 -6.074 1 93.75 10 SER B O 1
ATOM 1097 N N . PRO B 1 11 ? 13.477 -10.156 -6.84 1 95.19 11 PRO B N 1
ATOM 1098 C CA . PRO B 1 11 ? 13.648 -9.445 -5.57 1 95.19 11 PRO B CA 1
ATOM 1099 C C . PRO B 1 11 ? 12.383 -8.719 -5.129 1 95.19 11 PRO B C 1
ATOM 1101 O O . PRO B 1 11 ? 12.039 -8.734 -3.943 1 95.19 11 PRO B O 1
ATOM 1104 N N . GLU B 1 12 ? 11.648 -8.102 -6.117 1 95.62 12 GLU B N 1
ATOM 1105 C CA . GLU B 1 12 ? 10.398 -7.398 -5.812 1 95.62 12 GLU B CA 1
ATOM 1106 C C . GLU B 1 12 ? 9.32 -8.367 -5.348 1 95.62 12 GLU B C 1
ATOM 1108 O O . GLU B 1 12 ? 8.602 -8.094 -4.383 1 95.62 12 GLU B O 1
ATOM 1113 N N . GLY B 1 13 ? 9.188 -9.484 -6.082 1 97.06 13 GLY B N 1
ATOM 1114 C CA . GLY B 1 13 ? 8.219 -10.492 -5.691 1 97.06 13 GLY B CA 1
ATOM 1115 C C . GLY B 1 13 ? 8.492 -11.094 -4.324 1 97.06 13 GLY B C 1
ATOM 1116 O O . GLY B 1 13 ? 7.57 -11.344 -3.553 1 97.06 13 GLY B O 1
ATOM 1117 N N . GLU B 1 14 ? 9.781 -11.312 -4.055 1 97.25 14 GLU B N 1
ATOM 1118 C CA . GLU B 1 14 ? 10.18 -11.859 -2.762 1 97.25 14 GLU B CA 1
ATOM 1119 C C . GLU B 1 14 ? 9.867 -10.883 -1.631 1 97.25 14 GLU B C 1
ATOM 1121 O O . GLU B 1 14 ? 9.367 -11.289 -0.576 1 97.25 14 GLU B O 1
ATOM 1126 N N . ALA B 1 15 ? 10.172 -9.656 -1.827 1 97.56 15 ALA B N 1
ATOM 1127 C CA . ALA B 1 15 ? 9.844 -8.641 -0.826 1 97.56 15 ALA B CA 1
ATOM 1128 C C . ALA B 1 15 ? 8.344 -8.602 -0.559 1 97.56 15 ALA B C 1
ATOM 1130 O O . ALA B 1 15 ? 7.91 -8.539 0.596 1 97.56 15 ALA B O 1
ATOM 1131 N N . ALA B 1 16 ? 7.531 -8.617 -1.625 1 98.56 16 ALA B N 1
ATOM 1132 C CA . ALA B 1 16 ? 6.078 -8.617 -1.5 1 98.56 16 ALA B CA 1
ATOM 1133 C C . ALA B 1 16 ? 5.59 -9.844 -0.743 1 98.56 16 ALA B C 1
ATOM 1135 O O . ALA B 1 16 ? 4.734 -9.742 0.139 1 98.56 16 ALA B O 1
ATOM 1136 N N . LEU B 1 17 ? 6.148 -11.008 -1.081 1 98.5 17 LEU B N 1
ATOM 1137 C CA . LEU B 1 17 ? 5.746 -12.258 -0.445 1 98.5 17 LEU B CA 1
ATOM 1138 C C . LEU B 1 17 ? 6.059 -12.234 1.048 1 98.5 17 LEU B C 1
ATOM 1140 O O . LEU B 1 17 ? 5.211 -12.594 1.868 1 98.5 17 LEU B O 1
ATOM 1144 N N . GLN B 1 18 ? 7.242 -11.812 1.37 1 97.94 18 GLN B N 1
ATOM 1145 C CA . GLN B 1 18 ? 7.629 -11.742 2.775 1 97.94 18 GLN B CA 1
ATOM 1146 C C . GLN B 1 18 ? 6.703 -10.82 3.557 1 97.94 18 GLN B C 1
ATOM 1148 O O . GLN B 1 18 ? 6.25 -11.156 4.648 1 97.94 18 GLN B O 1
ATOM 1153 N N . ARG B 1 19 ? 6.441 -9.703 2.994 1 98.06 19 ARG B N 1
ATOM 1154 C CA . ARG B 1 19 ? 5.547 -8.75 3.646 1 98.06 19 ARG B CA 1
ATOM 1155 C C . ARG B 1 19 ? 4.133 -9.312 3.754 1 98.06 19 ARG B C 1
ATOM 1157 O O . ARG B 1 19 ? 3.467 -9.133 4.777 1 98.06 19 ARG B O 1
ATOM 1164 N N . ALA B 1 20 ? 3.646 -9.977 2.717 1 98.75 20 ALA B N 1
ATOM 1165 C CA . ALA B 1 20 ? 2.311 -10.57 2.715 1 98.75 20 ALA B CA 1
ATOM 1166 C C . ALA B 1 20 ? 2.18 -11.641 3.795 1 98.75 20 ALA B C 1
ATOM 1168 O O . ALA B 1 20 ? 1.14 -11.742 4.449 1 98.75 20 ALA B O 1
ATOM 1169 N N . ILE B 1 21 ? 3.227 -12.391 3.982 1 98.56 21 ILE B N 1
ATOM 1170 C CA . ILE B 1 21 ? 3.238 -13.406 5.027 1 98.56 21 ILE B CA 1
ATOM 1171 C C . ILE B 1 21 ? 3.104 -12.742 6.395 1 98.56 21 ILE B C 1
ATOM 1173 O O . ILE B 1 21 ? 2.293 -13.172 7.223 1 98.56 21 ILE B O 1
ATOM 1177 N N . LEU B 1 22 ? 3.854 -11.734 6.633 1 97.62 22 LEU B N 1
ATOM 1178 C CA . LEU B 1 22 ? 3.809 -11.023 7.902 1 97.62 22 LEU B CA 1
ATOM 1179 C C . LEU B 1 22 ? 2.42 -10.438 8.148 1 97.62 22 LEU B C 1
ATOM 1181 O O . LEU B 1 22 ? 1.897 -10.516 9.258 1 97.62 22 LEU B O 1
ATOM 1185 N N . GLU B 1 23 ? 1.845 -9.859 7.129 1 97.62 23 GLU B N 1
ATOM 1186 C CA . GLU B 1 23 ? 0.498 -9.312 7.246 1 97.62 23 GLU B CA 1
ATOM 1187 C C . GLU B 1 23 ? -0.519 -10.398 7.574 1 97.62 23 GLU B C 1
ATOM 1189 O O . GLU B 1 23 ? -1.407 -10.195 8.406 1 97.62 23 GLU B O 1
ATOM 1194 N N . ALA B 1 24 ? -0.411 -11.523 6.883 1 98.44 24 ALA B N 1
ATOM 1195 C CA . ALA B 1 24 ? -1.339 -12.633 7.086 1 98.44 24 ALA B CA 1
ATOM 1196 C C . ALA B 1 24 ? -1.223 -13.195 8.5 1 98.44 24 ALA B C 1
ATOM 1198 O O . ALA B 1 24 ? -2.229 -13.547 9.117 1 98.44 24 ALA B O 1
ATOM 1199 N N . GLU B 1 25 ? -0.007 -13.273 8.977 1 97.31 25 GLU B N 1
ATOM 1200 C CA . GLU B 1 25 ? 0.222 -13.727 10.344 1 97.31 25 GLU B CA 1
ATOM 1201 C C . GLU B 1 25 ? -0.434 -12.789 11.352 1 97.31 25 GLU B C 1
ATOM 1203 O O . GLU B 1 25 ? -1.12 -13.234 12.273 1 97.31 25 GLU B O 1
ATOM 1208 N N . ARG B 1 26 ? -0.195 -11.562 11.164 1 94.5 26 ARG B N 1
ATOM 1209 C CA . ARG B 1 26 ? -0.678 -10.547 12.094 1 94.5 26 ARG B CA 1
ATOM 1210 C C . ARG B 1 26 ? -2.201 -10.523 12.133 1 94.5 26 ARG B C 1
ATOM 1212 O O . ARG B 1 26 ? -2.797 -10.336 13.195 1 94.5 26 ARG B O 1
ATOM 1219 N N . SER B 1 27 ? -2.834 -10.703 11.023 1 95.69 27 SER B N 1
ATOM 1220 C CA . SER B 1 27 ? -4.285 -10.562 10.953 1 95.69 27 SER B CA 1
ATOM 1221 C C . SER B 1 27 ? -4.969 -11.93 10.969 1 95.69 27 SER B C 1
ATOM 1223 O O . SER B 1 27 ? -6.195 -12.016 10.883 1 95.69 27 SER B O 1
ATOM 1225 N N . GLN B 1 28 ? -4.176 -12.992 11.008 1 96.62 28 GLN B N 1
ATOM 1226 C CA . GLN B 1 28 ? -4.707 -14.352 10.945 1 96.62 28 GLN B CA 1
ATOM 1227 C C . GLN B 1 28 ? -5.582 -14.539 9.711 1 96.62 28 GLN B C 1
ATOM 1229 O O . GLN B 1 28 ? -6.68 -15.094 9.797 1 96.62 28 GLN B O 1
ATOM 1234 N N . SER B 1 29 ? -5.133 -14.055 8.625 1 98.12 29 SER B N 1
ATOM 1235 C CA . SER B 1 29 ? -5.828 -14.133 7.344 1 98.12 29 SER B CA 1
ATOM 1236 C C . SER B 1 29 ? -5.246 -15.234 6.465 1 98.12 29 SER B C 1
ATOM 1238 O O . SER B 1 29 ? -4.094 -15.633 6.641 1 98.12 29 SER B O 1
ATOM 1240 N N . ARG B 1 30 ? -6.043 -15.734 5.594 1 98.5 30 ARG B N 1
ATOM 1241 C CA . ARG B 1 30 ? -5.543 -16.609 4.539 1 98.5 30 ARG B CA 1
ATOM 1242 C C . ARG B 1 30 ? -4.758 -15.812 3.498 1 98.5 30 ARG B C 1
ATOM 1244 O O . ARG B 1 30 ? -5.152 -14.703 3.129 1 98.5 30 ARG B O 1
ATOM 1251 N N . LEU B 1 31 ? -3.715 -16.453 3.027 1 98.88 31 LEU B N 1
ATOM 1252 C CA . LEU B 1 31 ? -2.875 -15.82 2.014 1 98.88 31 LEU B CA 1
ATOM 1253 C C . LEU B 1 31 ? -2.996 -16.547 0.68 1 98.88 31 LEU B C 1
ATOM 1255 O O . LEU B 1 31 ? -2.766 -17.766 0.608 1 98.88 31 LEU B O 1
ATOM 1259 N N . THR B 1 32 ? -3.447 -15.867 -0.352 1 98.88 32 THR B N 1
ATOM 1260 C CA . THR B 1 32 ? -3.4 -16.391 -1.713 1 98.88 32 THR B CA 1
ATOM 1261 C C . THR B 1 32 ? -2.229 -15.789 -2.484 1 98.88 32 THR B C 1
ATOM 1263 O O . THR B 1 32 ? -2.131 -14.57 -2.625 1 98.88 32 THR B O 1
ATOM 1266 N N . VAL B 1 33 ? -1.359 -16.609 -2.938 1 98.88 33 VAL B N 1
ATOM 1267 C CA . VAL B 1 33 ? -0.212 -16.203 -3.748 1 98.88 33 VAL B CA 1
ATOM 1268 C C . VAL B 1 33 ? -0.536 -16.391 -5.23 1 98.88 33 VAL B C 1
ATOM 1270 O O . VAL B 1 33 ? -0.798 -17.516 -5.676 1 98.88 33 VAL B O 1
ATOM 1273 N N . VAL B 1 34 ? -0.521 -15.305 -5.988 1 98.62 34 VAL B N 1
ATOM 1274 C CA . VAL B 1 34 ? -0.834 -15.367 -7.41 1 98.62 34 VAL B CA 1
ATOM 1275 C C . VAL B 1 34 ? 0.449 -15.25 -8.227 1 98.62 34 VAL B C 1
ATOM 1277 O O . VAL B 1 34 ? 1.138 -14.227 -8.172 1 98.62 34 VAL B O 1
ATOM 1280 N N . ASN B 1 35 ? 0.776 -16.234 -8.898 1 98.06 35 ASN B N 1
ATOM 1281 C CA . ASN B 1 35 ? 1.877 -16.25 -9.852 1 98.06 35 ASN B CA 1
ATOM 1282 C C . ASN B 1 35 ? 1.368 -16.25 -11.297 1 98.06 35 ASN B C 1
ATOM 1284 O O . ASN B 1 35 ? 0.84 -17.266 -11.766 1 98.06 35 ASN B O 1
ATOM 1288 N N . ALA B 1 36 ? 1.478 -15.102 -11.93 1 95.12 36 ALA B N 1
ATOM 1289 C CA . ALA B 1 36 ? 0.979 -14.922 -13.289 1 95.12 36 ALA B CA 1
ATOM 1290 C C . ALA B 1 36 ? 1.969 -14.125 -14.141 1 95.12 36 ALA B C 1
ATOM 1292 O O . ALA B 1 36 ? 2.695 -13.273 -13.617 1 95.12 36 ALA B O 1
ATOM 1293 N N . SER B 1 37 ? 2.031 -14.445 -15.391 1 90.38 37 SER B N 1
ATOM 1294 C CA . SER B 1 37 ? 2.895 -13.75 -16.344 1 90.38 37 SER B CA 1
ATOM 1295 C C . SER B 1 37 ? 2.271 -13.727 -17.734 1 90.38 37 SER B C 1
ATOM 1297 O O . SER B 1 37 ? 1.68 -14.719 -18.172 1 90.38 37 SER B O 1
ATOM 1299 N N . LYS B 1 38 ? 2.439 -12.594 -18.484 1 83.69 38 LYS B N 1
ATOM 1300 C CA . LYS B 1 38 ? 1.907 -12.414 -19.828 1 83.69 38 LYS B CA 1
ATOM 1301 C C . LYS B 1 38 ? 2.654 -13.281 -20.844 1 83.69 38 LYS B C 1
ATOM 1303 O O . LYS B 1 38 ? 2.146 -13.555 -21.938 1 83.69 38 LYS B O 1
ATOM 1308 N N . GLY B 1 39 ? 3.695 -13.859 -20.469 1 74.94 39 GLY B N 1
ATOM 1309 C CA . GLY B 1 39 ? 4.418 -14.734 -21.375 1 74.94 39 GLY B CA 1
ATOM 1310 C C . GLY B 1 39 ? 5.086 -14 -22.516 1 74.94 39 GLY B C 1
ATOM 1311 O O . GLY B 1 39 ? 5.188 -14.523 -23.625 1 74.94 39 GLY B O 1
ATOM 1312 N N . ASP B 1 40 ? 5.41 -12.75 -22.391 1 69.44 40 ASP B N 1
ATOM 1313 C CA . ASP B 1 40 ? 5.961 -11.961 -23.484 1 69.44 40 ASP B CA 1
ATOM 1314 C C . ASP B 1 40 ? 7.395 -12.375 -23.797 1 69.44 40 ASP B C 1
ATOM 1316 O O . ASP B 1 40 ? 8 -11.867 -24.75 1 69.44 40 ASP B O 1
ATOM 1320 N N . THR B 1 41 ? 7.895 -13.281 -22.938 1 67.19 41 THR B N 1
ATOM 1321 C CA . THR B 1 41 ? 9.25 -13.75 -23.234 1 67.19 41 THR B CA 1
ATOM 1322 C C . THR B 1 41 ? 9.281 -15.273 -23.344 1 67.19 41 THR B C 1
ATOM 1324 O O . THR B 1 41 ? 8.453 -15.961 -22.75 1 67.19 41 THR B O 1
ATOM 1327 N N . PRO B 1 42 ? 10.078 -15.766 -24.375 1 61.62 42 PRO B N 1
ATOM 1328 C CA . PRO B 1 42 ? 10.172 -17.219 -24.562 1 61.62 42 PRO B CA 1
ATOM 1329 C C . PRO B 1 42 ? 10.461 -17.969 -23.281 1 61.62 42 PRO B C 1
ATOM 1331 O O . PRO B 1 42 ? 9.898 -19.047 -23.047 1 61.62 42 PRO B O 1
ATOM 1334 N N . ILE B 1 43 ? 11.445 -17.531 -22.531 1 62.28 43 ILE B N 1
ATOM 1335 C CA . ILE B 1 43 ? 11.711 -18.078 -21.203 1 62.28 43 ILE B CA 1
ATOM 1336 C C . ILE B 1 43 ? 11.102 -17.156 -20.141 1 62.28 43 ILE B C 1
ATOM 1338 O O . ILE B 1 43 ? 11.586 -16.047 -19.922 1 62.28 43 ILE B O 1
ATOM 1342 N N . ASP B 1 44 ? 9.906 -17.547 -19.875 1 75.62 44 ASP B N 1
ATOM 1343 C CA . ASP B 1 44 ? 9.227 -16.703 -18.891 1 75.62 44 ASP B CA 1
ATOM 1344 C C . ASP B 1 44 ? 9.633 -17.062 -17.469 1 75.62 44 ASP B C 1
ATOM 1346 O O . ASP B 1 44 ? 9.047 -17.969 -16.859 1 75.62 44 ASP B O 1
ATOM 1350 N N . ASN B 1 45 ? 10.672 -16.531 -16.984 1 83.5 45 ASN B N 1
ATOM 1351 C CA . ASN B 1 45 ? 11.227 -16.797 -15.656 1 83.5 45 ASN B CA 1
ATOM 1352 C C . ASN B 1 45 ? 10.383 -16.156 -14.562 1 83.5 45 ASN B C 1
ATOM 1354 O O . ASN B 1 45 ? 10.727 -16.234 -13.383 1 83.5 45 ASN B O 1
ATOM 1358 N N . ARG B 1 46 ? 9.312 -15.75 -15.023 1 90.38 46 ARG B N 1
ATOM 1359 C CA . ARG B 1 46 ? 8.422 -15.133 -14.047 1 90.38 46 ARG B CA 1
ATOM 1360 C C . ARG B 1 46 ? 7.445 -16.156 -13.477 1 90.38 46 ARG B C 1
ATOM 1362 O O . ARG B 1 46 ? 6.883 -15.945 -12.398 1 90.38 46 ARG B O 1
ATOM 1369 N N . LEU B 1 47 ? 7.242 -17.109 -14.203 1 93.12 47 LEU B N 1
ATOM 1370 C CA . LEU B 1 47 ? 6.441 -18.219 -13.695 1 93.12 47 LEU B CA 1
ATOM 1371 C C . LEU B 1 47 ? 7.312 -19.219 -12.938 1 93.12 47 LEU B C 1
ATOM 1373 O O . LEU B 1 47 ? 8.383 -19.609 -13.422 1 93.12 47 LEU B O 1
ATOM 1377 N N . ILE B 1 48 ? 6.801 -19.578 -11.82 1 94.31 48 ILE B N 1
ATOM 1378 C CA . ILE B 1 48 ? 7.582 -20.516 -11.023 1 94.31 48 ILE B CA 1
ATOM 1379 C C . ILE B 1 48 ? 7.465 -21.922 -11.617 1 94.31 48 ILE B C 1
ATOM 1381 O O . ILE B 1 48 ? 6.41 -22.297 -12.133 1 94.31 48 ILE B O 1
ATOM 1385 N N . ASP B 1 49 ? 8.586 -22.656 -11.586 1 93.31 49 ASP B N 1
ATOM 1386 C CA . ASP B 1 49 ? 8.547 -24.047 -12.023 1 93.31 49 ASP B CA 1
ATOM 1387 C C . ASP B 1 49 ? 8.172 -24.969 -10.867 1 93.31 49 ASP B C 1
ATOM 1389 O O . ASP B 1 49 ? 7.824 -24.516 -9.781 1 93.31 49 ASP B O 1
ATOM 1393 N N . ALA B 1 50 ? 8.133 -26.266 -11.109 1 94.88 50 ALA B N 1
ATOM 1394 C CA . ALA B 1 50 ? 7.695 -27.25 -10.109 1 94.88 50 ALA B CA 1
ATOM 1395 C C . ALA B 1 50 ? 8.555 -27.172 -8.852 1 94.88 50 ALA B C 1
ATOM 1397 O O . ALA B 1 50 ? 8.039 -27.281 -7.738 1 94.88 50 ALA B O 1
ATOM 1398 N N . LYS B 1 51 ? 9.852 -27.031 -9.078 1 96.56 51 LYS B N 1
ATOM 1399 C CA . LYS B 1 51 ? 10.766 -26.938 -7.945 1 96.56 51 LYS B CA 1
ATOM 1400 C C . LYS B 1 51 ? 10.5 -25.688 -7.125 1 96.56 51 LYS B C 1
ATOM 1402 O O . LYS B 1 51 ? 10.406 -25.734 -5.898 1 96.56 51 LYS B O 1
ATOM 1407 N N . GLN B 1 52 ? 10.406 -24.594 -7.781 1 96.12 52 GLN B N 1
ATOM 1408 C CA . GLN B 1 52 ? 10.125 -23.312 -7.117 1 96.12 52 GLN B CA 1
ATOM 1409 C C . GLN B 1 52 ? 8.773 -23.344 -6.422 1 96.12 52 GLN B C 1
ATOM 1411 O O . GLN B 1 52 ? 8.609 -22.766 -5.348 1 96.12 52 GLN B O 1
ATOM 1416 N N . HIS B 1 53 ? 7.82 -23.969 -7.059 1 96.88 53 HIS B N 1
ATOM 1417 C CA . HIS B 1 53 ? 6.504 -24.141 -6.453 1 96.88 53 HIS B CA 1
ATOM 1418 C C . HIS B 1 53 ? 6.598 -24.906 -5.137 1 96.88 53 HIS B C 1
ATOM 1420 O O . HIS B 1 53 ? 6 -24.5 -4.137 1 96.88 53 HIS B O 1
ATOM 1426 N N . HIS B 1 54 ? 7.305 -25.969 -5.172 1 97.56 54 HIS B N 1
ATOM 1427 C CA . HIS B 1 54 ? 7.477 -26.766 -3.971 1 97.56 54 HIS B CA 1
ATOM 1428 C C . HIS B 1 54 ? 8.18 -25.984 -2.869 1 97.56 54 HIS B C 1
ATOM 1430 O O . HIS B 1 54 ? 7.758 -26.031 -1.71 1 97.56 54 HIS B O 1
ATOM 1436 N N . GLU B 1 55 ? 9.242 -25.266 -3.242 1 97.94 55 GLU B N 1
ATOM 1437 C CA . GLU B 1 55 ? 9.961 -24.438 -2.285 1 97.94 55 GLU B CA 1
ATOM 1438 C C . GLU B 1 55 ? 9.055 -23.359 -1.684 1 97.94 55 GLU B C 1
ATOM 1440 O O . GLU B 1 55 ? 9.117 -23.094 -0.484 1 97.94 55 GLU B O 1
ATOM 1445 N N . LEU B 1 56 ? 8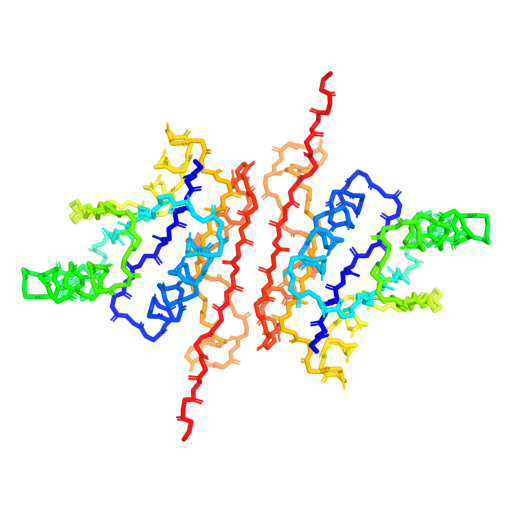.266 -22.781 -2.527 1 98 56 LEU B N 1
ATOM 1446 C CA . LEU B 1 56 ? 7.305 -21.781 -2.078 1 98 56 LEU B CA 1
ATOM 1447 C C . LEU B 1 56 ? 6.293 -22.391 -1.115 1 98 56 LEU B C 1
ATOM 1449 O O . LEU B 1 56 ? 5.988 -21.797 -0.073 1 98 56 LEU B O 1
ATOM 1453 N N . GLU B 1 57 ? 5.762 -23.547 -1.424 1 98.12 57 GLU B N 1
ATOM 1454 C CA . GLU B 1 57 ? 4.816 -24.25 -0.564 1 98.12 57 GLU B CA 1
ATOM 1455 C C . GLU B 1 57 ? 5.426 -24.531 0.806 1 98.12 57 GLU B C 1
ATOM 1457 O O . GLU B 1 57 ? 4.77 -24.359 1.833 1 98.12 57 GLU B O 1
ATOM 1462 N N . GLU B 1 58 ? 6.621 -25.016 0.795 1 98.19 58 GLU B N 1
ATOM 1463 C CA . GLU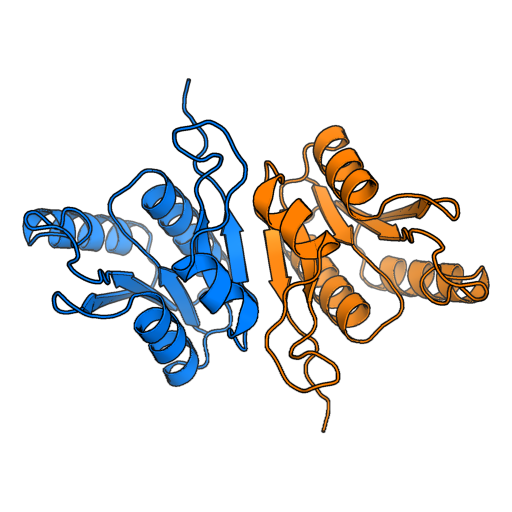 B 1 58 ? 7.309 -25.312 2.047 1 98.19 58 GLU B CA 1
ATOM 1464 C C . GLU B 1 58 ? 7.496 -24.062 2.896 1 98.19 58 GLU B C 1
ATOM 1466 O O . GLU B 1 58 ? 7.297 -24.094 4.113 1 98.19 58 GLU B O 1
ATOM 1471 N N . ARG B 1 59 ? 7.938 -23.047 2.254 1 97.81 59 ARG B N 1
ATOM 1472 C CA . ARG B 1 59 ? 8.133 -21.766 2.939 1 97.81 59 ARG B CA 1
ATOM 1473 C C . ARG B 1 59 ? 6.836 -21.281 3.566 1 97.81 59 ARG B C 1
ATOM 1475 O O . ARG B 1 59 ? 6.82 -20.859 4.727 1 97.81 59 ARG B O 1
ATOM 1482 N N . LEU B 1 60 ? 5.77 -21.312 2.805 1 98.44 60 LEU B N 1
ATOM 1483 C CA . LEU B 1 60 ? 4.469 -20.859 3.287 1 98.44 60 LEU B CA 1
ATOM 1484 C C . LEU B 1 60 ? 3.953 -21.766 4.402 1 98.44 60 LEU B C 1
ATOM 1486 O O . LEU 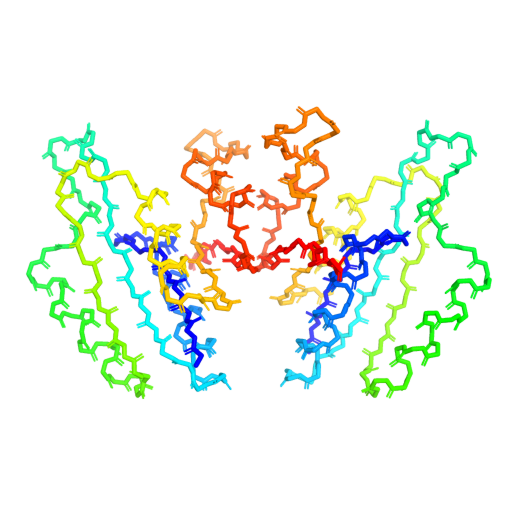B 1 60 ? 3.396 -21.281 5.391 1 98.44 60 LEU B O 1
ATOM 1490 N N . ALA B 1 61 ? 4.137 -23.062 4.266 1 98.06 61 ALA B N 1
ATOM 1491 C CA . ALA B 1 61 ? 3.732 -24.016 5.301 1 98.06 61 ALA B CA 1
ATOM 1492 C C . ALA B 1 61 ? 4.473 -23.734 6.609 1 98.06 61 ALA B C 1
ATOM 1494 O O . ALA B 1 61 ? 3.881 -23.797 7.688 1 98.06 61 ALA B O 1
ATOM 1495 N N . ALA B 1 62 ? 5.73 -23.406 6.492 1 97.88 62 ALA B N 1
ATOM 1496 C CA . ALA B 1 62 ? 6.566 -23.156 7.664 1 97.88 62 ALA B CA 1
ATOM 1497 C C . ALA B 1 62 ? 6.125 -21.891 8.391 1 97.88 62 ALA B C 1
ATOM 1499 O O . ALA B 1 62 ? 6.336 -21.75 9.594 1 97.88 62 ALA B O 1
ATOM 1500 N N . SER B 1 63 ? 5.57 -20.938 7.691 1 96.88 63 SER B N 1
ATOM 1501 C CA . SER B 1 63 ? 5.109 -19.688 8.281 1 96.88 63 SER B CA 1
ATOM 1502 C C . SER B 1 63 ? 3.896 -19.906 9.18 1 96.88 63 SER B C 1
ATOM 1504 O O . SER B 1 63 ? 3.584 -19.078 10.031 1 96.88 63 SER B O 1
ATOM 1506 N N . GLY B 1 64 ? 3.094 -20.984 8.914 1 96.94 64 GLY B N 1
ATOM 1507 C CA . GLY B 1 64 ? 1.904 -21.281 9.695 1 96.94 64 GLY B CA 1
ATOM 1508 C C . GLY B 1 64 ? 0.658 -20.594 9.172 1 96.94 64 GLY B C 1
ATOM 1509 O O . GLY B 1 64 ? -0.434 -20.781 9.719 1 96.94 64 GLY B O 1
ATOM 1510 N N . VAL B 1 65 ? 0.803 -19.828 8.164 1 97.5 65 VAL B N 1
ATOM 1511 C CA . VAL B 1 65 ? -0.347 -19.141 7.586 1 97.5 65 VAL B CA 1
ATOM 1512 C C . VAL B 1 65 ? -1.121 -20.094 6.684 1 97.5 65 VAL B C 1
ATOM 1514 O O . VAL B 1 65 ? -0.524 -20.906 5.973 1 97.5 65 VAL B O 1
ATOM 1517 N N . ASP B 1 66 ? -2.486 -20.016 6.773 1 98.31 66 ASP B N 1
ATOM 1518 C CA . ASP B 1 66 ? -3.289 -20.672 5.746 1 98.31 66 ASP B CA 1
ATOM 1519 C C . ASP B 1 66 ? -3.037 -20.047 4.375 1 98.31 66 ASP B C 1
ATOM 1521 O O . ASP B 1 66 ? -3.045 -18.812 4.23 1 98.31 66 ASP B O 1
ATOM 1525 N N . PHE B 1 67 ? -2.727 -20.922 3.441 1 98.62 67 PHE B N 1
ATOM 1526 C CA . PHE B 1 67 ? -2.346 -20.312 2.166 1 98.62 67 PHE B CA 1
ATOM 1527 C C . PHE B 1 67 ? -2.914 -21.125 1.003 1 98.62 67 PHE B C 1
ATOM 1529 O O . PHE B 1 67 ? -3.328 -22.266 1.178 1 98.62 67 PHE B O 1
ATOM 1536 N N . TRP B 1 68 ? -3.029 -20.438 -0.179 1 98.06 68 TRP B N 1
ATOM 1537 C CA . TRP B 1 68 ? -3.285 -20.984 -1.504 1 98.06 68 TRP B CA 1
ATOM 1538 C C . TRP B 1 68 ? -2.348 -20.375 -2.541 1 98.06 68 TRP B C 1
ATOM 1540 O O . TRP B 1 68 ? -2.072 -19.172 -2.508 1 98.06 68 TRP B O 1
ATOM 1550 N N . ILE B 1 69 ? -1.805 -21.219 -3.365 1 98.19 69 ILE B N 1
ATOM 1551 C CA . ILE B 1 69 ? -0.997 -20.719 -4.477 1 98.19 69 ILE B CA 1
ATOM 1552 C C . ILE B 1 69 ? -1.783 -20.844 -5.781 1 98.19 69 ILE B C 1
ATOM 1554 O O . ILE B 1 69 ? -2.193 -21.953 -6.164 1 98.19 69 ILE B O 1
ATOM 1558 N N . GLU B 1 70 ? -2.047 -19.719 -6.391 1 96.31 70 GLU B N 1
ATOM 1559 C CA . GLU B 1 70 ? -2.68 -19.641 -7.703 1 96.31 70 GLU B CA 1
ATOM 1560 C C . GLU B 1 70 ? -1.643 -19.422 -8.805 1 96.31 70 GLU B C 1
ATOM 1562 O O . GLU B 1 70 ? -1.176 -18.297 -9.008 1 96.31 70 GLU B O 1
ATOM 1567 N N . ARG B 1 71 ? -1.274 -20.453 -9.438 1 92.94 71 ARG B N 1
ATOM 1568 C CA . ARG B 1 71 ? -0.371 -20.344 -10.578 1 92.94 71 ARG B CA 1
ATOM 1569 C C . ARG B 1 71 ? -1.149 -20.266 -11.883 1 92.94 71 ARG B C 1
ATOM 1571 O O . ARG B 1 71 ? -1.909 -21.188 -12.211 1 92.94 71 ARG B O 1
ATOM 1578 N N . SER B 1 72 ? -0.975 -19.234 -12.594 1 86.94 72 SER B N 1
ATOM 1579 C CA . SER B 1 72 ? -1.706 -19.062 -13.844 1 86.94 72 SER B CA 1
ATOM 1580 C C . SER B 1 72 ? -0.907 -19.578 -15.039 1 86.94 72 SER B C 1
ATOM 1582 O O . SER B 1 72 ? 0.324 -19.625 -14.992 1 86.94 72 SER B O 1
ATOM 1584 N N . PRO B 1 73 ? -1.766 -20.078 -16.078 1 82.94 73 PRO B N 1
ATOM 1585 C CA . PRO B 1 73 ? -1.062 -20.422 -17.312 1 82.94 73 PRO B CA 1
ATOM 1586 C C . PRO B 1 73 ? -0.335 -19.234 -17.938 1 82.94 73 PRO B C 1
ATOM 1588 O O . PRO B 1 73 ? -0.648 -18.078 -17.625 1 82.94 73 PRO B O 1
ATOM 1591 N N . VAL B 1 74 ? 0.624 -19.656 -18.719 1 77.94 74 VAL B N 1
ATOM 1592 C CA . VAL B 1 74 ? 1.333 -18.641 -19.484 1 77.94 74 VAL B CA 1
ATOM 1593 C C . VAL B 1 74 ? 0.341 -17.844 -20.344 1 77.94 74 VAL B C 1
ATOM 1595 O O . VAL B 1 74 ? -0.57 -18.422 -20.938 1 77.94 74 VAL B O 1
ATOM 1598 N N . GLY B 1 75 ? 0.448 -16.547 -20.375 1 81.75 75 GLY B N 1
ATOM 1599 C CA . GLY B 1 75 ? -0.395 -15.703 -21.203 1 81.75 75 GLY B CA 1
ATOM 1600 C C . GLY B 1 75 ? -1.473 -14.984 -20.422 1 81.75 75 GLY B C 1
ATOM 1601 O O . GLY B 1 75 ? -2.27 -14.234 -20.984 1 81.75 75 GLY B O 1
ATOM 1602 N N . SER B 1 76 ? -1.469 -15.203 -19.141 1 86.38 76 SER B N 1
ATOM 1603 C CA . SER B 1 76 ? -2.43 -14.508 -18.297 1 86.38 76 SER B CA 1
ATOM 1604 C C . SER B 1 76 ? -1.923 -13.125 -17.906 1 86.38 76 SER B C 1
ATOM 1606 O O . SER B 1 76 ? -0.744 -12.953 -17.594 1 86.38 76 SER B O 1
ATOM 1608 N N . ASP B 1 77 ? -2.787 -12.156 -18.078 1 93.56 77 ASP B N 1
ATOM 1609 C CA . ASP B 1 77 ? -2.441 -10.82 -17.578 1 93.56 77 ASP B CA 1
ATOM 1610 C C . ASP B 1 77 ? -2.391 -10.789 -16.062 1 93.56 77 ASP B C 1
ATOM 1612 O O . ASP B 1 77 ? -3.395 -11.055 -15.391 1 93.56 77 ASP B O 1
ATOM 1616 N N . PRO B 1 78 ? -1.238 -10.539 -15.555 1 96.56 78 PRO B N 1
ATOM 1617 C CA . PRO B 1 78 ? -1.083 -10.609 -14.102 1 96.56 78 PRO B CA 1
ATOM 1618 C C . PRO B 1 78 ? -2.045 -9.688 -13.359 1 96.56 78 PRO B C 1
ATOM 1620 O O . PRO B 1 78 ? -2.59 -10.062 -12.312 1 96.56 78 PRO B O 1
ATOM 1623 N N . ALA B 1 79 ? -2.24 -8.5 -13.852 1 98 79 ALA B N 1
ATOM 1624 C CA . ALA B 1 79 ? -3.158 -7.578 -13.188 1 98 79 ALA B CA 1
ATOM 1625 C C . ALA B 1 79 ? -4.578 -8.141 -13.164 1 98 79 ALA B C 1
ATOM 1627 O O . ALA B 1 79 ? -5.238 -8.117 -12.125 1 98 79 ALA B O 1
ATOM 1628 N N . ASP B 1 80 ? -5.031 -8.703 -14.281 1 97.62 80 ASP B N 1
ATOM 1629 C CA . ASP B 1 80 ? -6.355 -9.312 -14.352 1 97.62 80 ASP B CA 1
ATOM 1630 C C . ASP B 1 80 ? -6.488 -10.453 -13.352 1 97.62 80 ASP B C 1
ATOM 1632 O O . ASP B 1 80 ? -7.512 -10.578 -12.672 1 97.62 80 ASP B O 1
ATOM 1636 N N . LYS B 1 81 ? -5.445 -11.203 -13.273 1 97.69 81 LYS B N 1
ATOM 1637 C CA . LYS B 1 81 ? -5.492 -12.367 -12.391 1 97.69 81 LYS B CA 1
ATOM 1638 C C . LYS B 1 81 ? -5.508 -11.945 -10.922 1 97.69 81 LYS B C 1
ATOM 1640 O O . LYS B 1 81 ? -6.324 -12.43 -10.141 1 97.69 81 LYS B O 1
ATOM 1645 N N . ILE B 1 82 ? -4.656 -11.047 -10.547 1 98.5 82 ILE B N 1
ATOM 1646 C CA . ILE B 1 82 ? -4.566 -10.578 -9.164 1 98.5 82 ILE B CA 1
ATOM 1647 C C . ILE B 1 82 ? -5.871 -9.898 -8.758 1 98.5 82 ILE B C 1
ATOM 1649 O O . ILE B 1 82 ? -6.441 -10.203 -7.711 1 98.5 82 ILE B O 1
ATOM 1653 N N . LEU B 1 83 ? -6.355 -9.016 -9.602 1 98.5 83 LEU B N 1
ATOM 1654 C CA . LEU B 1 83 ? -7.598 -8.305 -9.32 1 98.5 83 LEU B CA 1
ATOM 1655 C C . LEU B 1 83 ? -8.781 -9.266 -9.281 1 98.5 83 LEU B C 1
ATOM 1657 O O . LEU B 1 83 ? -9.672 -9.117 -8.445 1 98.5 83 LEU B O 1
ATOM 1661 N N . GLY B 1 84 ? -8.781 -10.203 -10.203 1 98.12 84 GLY B N 1
ATOM 1662 C CA . GLY B 1 84 ? -9.844 -11.195 -10.234 1 98.12 84 GLY B CA 1
ATOM 1663 C C . GLY B 1 84 ? -9.898 -12.047 -8.984 1 98.12 84 GLY B C 1
ATOM 1664 O O . GLY B 1 84 ? -10.969 -12.258 -8.414 1 98.12 84 GLY B O 1
ATOM 1665 N N . VAL B 1 85 ? -8.734 -12.562 -8.547 1 98.06 85 VAL B N 1
ATOM 1666 C CA . VAL B 1 85 ? -8.648 -13.359 -7.328 1 98.06 85 VAL B CA 1
ATOM 1667 C C . VAL B 1 85 ? -9.07 -12.516 -6.125 1 98.06 85 VAL B C 1
ATOM 1669 O O . VAL B 1 85 ? -9.828 -12.977 -5.27 1 98.06 85 VAL B O 1
ATOM 1672 N N . ALA B 1 86 ? -8.594 -11.273 -6.055 1 98.5 86 ALA B N 1
ATOM 1673 C CA . ALA B 1 86 ? -8.938 -10.391 -4.945 1 98.5 86 ALA B CA 1
ATOM 1674 C C . ALA B 1 86 ? -10.445 -10.164 -4.871 1 98.5 86 ALA B C 1
ATOM 1676 O O . ALA B 1 86 ? -11.031 -10.188 -3.781 1 98.5 86 ALA B O 1
ATOM 1677 N N . ARG B 1 87 ? -11.055 -9.953 -6.004 1 98.12 87 ARG B N 1
ATOM 1678 C CA . ARG B 1 87 ? -12.5 -9.742 -6.051 1 98.12 87 ARG B CA 1
ATOM 1679 C C . ARG B 1 87 ? -13.25 -11 -5.621 1 98.12 87 ARG B C 1
ATOM 1681 O O . ARG B 1 87 ? -14.164 -10.938 -4.793 1 98.12 87 ARG B O 1
ATOM 1688 N N . ALA B 1 88 ? -12.852 -12.109 -6.168 1 98.06 88 ALA B N 1
ATOM 1689 C CA . ALA B 1 88 ? -13.523 -13.375 -5.898 1 98.06 88 ALA B CA 1
ATOM 1690 C C . ALA B 1 88 ? -13.453 -13.734 -4.418 1 98.06 88 ALA B C 1
ATOM 1692 O O . ALA B 1 88 ? -14.391 -14.312 -3.867 1 98.06 88 ALA B O 1
ATOM 1693 N N . GLN B 1 89 ? -12.406 -13.359 -3.795 1 97.94 89 GLN B N 1
ATOM 1694 C CA . GLN B 1 89 ? -12.188 -13.742 -2.402 1 97.94 89 GLN B CA 1
ATOM 1695 C C . GLN B 1 89 ? -12.539 -12.594 -1.457 1 97.94 89 GLN B C 1
ATOM 1697 O O . GLN B 1 89 ? -12.352 -12.711 -0.244 1 97.94 89 GLN B O 1
ATOM 1702 N N . ARG B 1 90 ? -13.023 -11.453 -2.004 1 97.75 90 ARG B N 1
ATOM 1703 C CA . ARG B 1 90 ? -13.258 -10.266 -1.192 1 97.75 90 ARG B CA 1
ATOM 1704 C C . ARG B 1 90 ? -12.047 -9.953 -0.315 1 97.75 90 ARG B C 1
ATOM 1706 O O . ARG B 1 90 ? -12.188 -9.758 0.894 1 97.75 90 ARG B O 1
ATOM 1713 N N . ALA B 1 91 ? -10.867 -9.977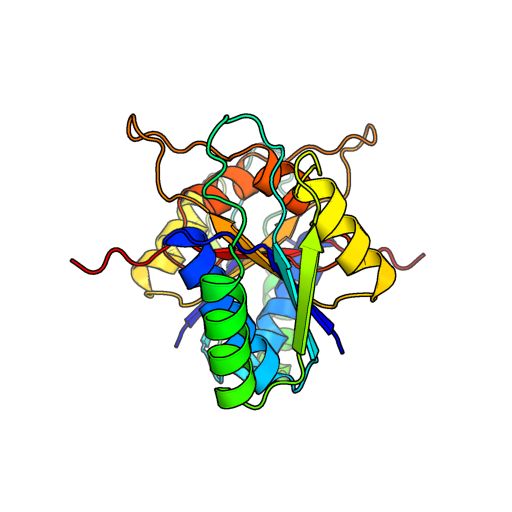 -0.958 1 98.44 91 ALA B N 1
ATOM 1714 C CA . ALA B 1 91 ? -9.617 -9.75 -0.243 1 98.44 91 ALA B CA 1
ATOM 1715 C C . ALA B 1 91 ? -9.633 -8.414 0.491 1 98.44 91 ALA B C 1
ATOM 1717 O O . ALA B 1 91 ? -10.148 -7.422 -0.03 1 98.44 91 ALA B O 1
ATOM 1718 N N . GLU B 1 92 ? -8.992 -8.336 1.668 1 98 92 GLU B N 1
ATOM 1719 C CA . GLU B 1 92 ? -8.906 -7.109 2.459 1 98 92 GLU B CA 1
ATOM 1720 C C . GLU B 1 92 ? -7.633 -6.336 2.137 1 98 92 GLU B C 1
ATOM 1722 O O . GLU B 1 92 ? -7.5 -5.164 2.5 1 98 92 GLU B O 1
ATOM 1727 N N . LEU B 1 93 ? -6.797 -7.047 1.427 1 98.62 93 LEU B N 1
ATOM 1728 C CA . LEU B 1 93 ? -5.5 -6.453 1.118 1 98.62 93 LEU B CA 1
ATOM 1729 C C . LEU B 1 93 ? -4.871 -7.129 -0.096 1 98.62 93 LEU B C 1
ATOM 1731 O O . LEU B 1 93 ? -4.914 -8.352 -0.222 1 98.62 93 LEU B O 1
ATOM 1735 N N . ILE B 1 94 ? -4.375 -6.363 -0.979 1 98.94 94 ILE B N 1
ATOM 1736 C CA . ILE B 1 94 ? -3.467 -6.828 -2.021 1 98.94 94 ILE B CA 1
ATOM 1737 C C . ILE B 1 94 ? -2.051 -6.344 -1.725 1 98.94 94 ILE B C 1
ATOM 1739 O O . ILE B 1 94 ? -1.852 -5.191 -1.332 1 98.94 94 ILE B O 1
ATOM 1743 N N . VAL B 1 95 ? -1.043 -7.184 -1.875 1 98.94 95 VAL B N 1
ATOM 1744 C CA . VAL B 1 95 ? 0.36 -6.816 -1.705 1 98.94 95 VAL B CA 1
ATOM 1745 C C . VAL B 1 95 ? 1.104 -7 -3.025 1 98.94 95 VAL B C 1
ATOM 1747 O O . VAL B 1 95 ? 0.994 -8.047 -3.668 1 98.94 95 VAL B O 1
ATOM 1750 N N . ILE B 1 96 ? 1.85 -5.965 -3.412 1 98.81 96 ILE B N 1
ATOM 1751 C CA . ILE B 1 96 ? 2.633 -6.066 -4.641 1 98.81 96 ILE B CA 1
ATOM 1752 C C . ILE B 1 96 ? 4.023 -5.484 -4.414 1 98.81 96 ILE B C 1
ATOM 1754 O O . ILE B 1 96 ? 4.203 -4.59 -3.582 1 98.81 96 ILE B O 1
ATOM 1758 N N . GLY B 1 97 ? 4.961 -6.051 -5.109 1 98.19 97 GLY B N 1
ATOM 1759 C CA . GLY B 1 97 ? 6.297 -5.48 -5.188 1 98.19 97 GLY B CA 1
ATOM 1760 C C . GLY B 1 97 ? 6.496 -4.59 -6.398 1 98.19 97 GLY B C 1
ATOM 1761 O O . GLY B 1 97 ? 5.988 -4.883 -7.48 1 98.19 97 GLY B O 1
ATOM 1762 N N . MET B 1 98 ? 7.207 -3.547 -6.207 1 96.19 98 MET B N 1
ATOM 1763 C CA . MET B 1 98 ? 7.539 -2.625 -7.289 1 96.19 98 MET B CA 1
ATOM 1764 C C . MET B 1 98 ? 9.047 -2.436 -7.398 1 96.19 98 MET B C 1
ATOM 1766 O O . MET B 1 98 ? 9.766 -2.543 -6.402 1 96.19 98 MET B O 1
ATOM 1770 N N . ARG B 1 99 ? 9.453 -2.145 -8.562 1 92.06 99 ARG B N 1
ATOM 1771 C CA . ARG B 1 99 ? 10.852 -1.788 -8.766 1 92.06 99 ARG B CA 1
ATOM 1772 C C . ARG B 1 99 ? 11.141 -0.389 -8.227 1 92.06 99 ARG B C 1
ATOM 1774 O O . ARG B 1 99 ? 10.312 0.513 -8.352 1 92.06 99 ARG B O 1
ATOM 1781 N N . LYS B 1 100 ? 12.336 -0.225 -7.746 1 88.88 100 LYS B N 1
ATOM 1782 C CA . LYS B 1 100 ? 12.734 1.095 -7.27 1 88.88 100 LYS B CA 1
ATOM 1783 C C . LYS B 1 100 ? 12.938 2.062 -8.438 1 88.88 100 LYS B C 1
ATOM 1785 O O . LYS B 1 100 ? 12.406 3.176 -8.422 1 88.88 100 LYS B O 1
ATOM 1790 N N . ARG B 1 101 ? 13.688 1.541 -9.398 1 88 101 ARG B N 1
ATOM 1791 C CA . ARG B 1 101 ? 13.992 2.324 -10.594 1 88 101 ARG B CA 1
ATOM 1792 C C . ARG B 1 101 ? 14.039 1.439 -11.836 1 88 101 ARG B C 1
ATOM 1794 O O . ARG B 1 101 ? 14.25 0.229 -11.734 1 88 101 ARG B O 1
ATOM 1801 N N . SER B 1 102 ? 13.82 2.184 -12.93 1 84.75 102 SER B N 1
ATOM 1802 C CA . SER B 1 102 ? 13.992 1.499 -14.203 1 84.75 102 SER B CA 1
ATOM 1803 C C . SER B 1 102 ? 15.461 1.184 -14.469 1 84.75 102 SER B C 1
ATOM 1805 O O . SER B 1 102 ? 16.344 1.654 -13.75 1 84.75 102 SER B O 1
ATOM 1807 N N . PRO B 1 103 ? 15.641 0.281 -15.461 1 78.31 103 PRO B N 1
ATOM 1808 C CA . PRO B 1 103 ? 17.031 -0.025 -15.82 1 78.31 103 PRO B CA 1
ATOM 1809 C C . PRO B 1 103 ? 17.844 1.223 -16.156 1 78.31 103 PRO B C 1
ATOM 1811 O O . PRO B 1 103 ? 19.062 1.224 -16.031 1 78.31 103 PRO B O 1
ATOM 1814 N N . VAL B 1 104 ? 17.125 2.295 -16.531 1 85.94 104 VAL B N 1
ATOM 1815 C CA . VAL B 1 104 ? 17.828 3.521 -16.906 1 85.94 104 VAL B CA 1
ATOM 1816 C C . VAL B 1 104 ? 17.797 4.504 -15.727 1 85.94 104 VAL B C 1
ATOM 1818 O O . VAL B 1 104 ? 18.141 5.68 -15.891 1 85.94 104 VAL B O 1
ATOM 1821 N N . GLY B 1 105 ? 17.281 4.059 -14.648 1 87.25 105 GLY B N 1
ATOM 1822 C CA . GLY B 1 105 ? 17.422 4.809 -13.406 1 87.25 105 GLY B CA 1
ATOM 1823 C C . GLY B 1 105 ? 16.25 5.734 -13.141 1 87.25 105 GLY B C 1
ATOM 1824 O O . GLY B 1 105 ? 16.281 6.539 -12.203 1 87.25 105 GLY B O 1
ATOM 1825 N N . LYS B 1 106 ? 15.234 5.664 -13.945 1 90.38 106 LYS B N 1
ATOM 1826 C CA . LYS B 1 106 ? 14.078 6.547 -13.797 1 90.38 106 LYS B CA 1
ATOM 1827 C C . LYS B 1 106 ? 12.992 5.891 -12.953 1 90.38 106 LYS B C 1
ATOM 1829 O O . LYS B 1 106 ? 12.945 4.668 -12.828 1 90.38 106 LYS B O 1
ATOM 1834 N N . TYR B 1 107 ? 12.227 6.781 -12.422 1 92.88 107 TYR B N 1
ATOM 1835 C CA . TYR B 1 107 ? 11.047 6.301 -11.711 1 92.88 107 TYR B CA 1
ATOM 1836 C C . TYR B 1 107 ? 9.906 6.016 -12.68 1 92.88 107 TYR B C 1
ATOM 1838 O O . TYR B 1 107 ? 9.234 6.938 -13.148 1 92.88 107 TYR B O 1
ATOM 1846 N N . ILE B 1 108 ? 9.781 4.805 -12.969 1 93.69 108 ILE B N 1
ATOM 1847 C CA . ILE B 1 108 ? 8.711 4.402 -13.875 1 93.69 108 ILE B CA 1
ATOM 1848 C C . ILE B 1 108 ? 7.848 3.334 -13.211 1 93.69 108 ILE B C 1
ATOM 1850 O O . ILE B 1 108 ? 8.367 2.385 -12.625 1 93.69 108 ILE B O 1
ATOM 1854 N N . MET B 1 109 ? 6.543 3.592 -13.305 1 95.44 109 MET B N 1
ATOM 1855 C CA . MET B 1 109 ? 5.617 2.596 -12.773 1 95.44 109 MET B CA 1
ATOM 1856 C C . MET B 1 109 ? 5.215 1.596 -13.852 1 95.44 109 MET B C 1
ATOM 1858 O O . MET B 1 109 ? 4.797 1.987 -14.945 1 95.44 109 MET B O 1
ATOM 1862 N N . GLY B 1 110 ? 5.375 0.347 -13.547 1 94.25 110 GLY B N 1
ATOM 1863 C CA . GLY B 1 110 ? 4.945 -0.672 -14.492 1 94.25 110 GLY B CA 1
ATOM 1864 C C . GLY B 1 110 ? 3.443 -0.708 -14.695 1 94.25 110 GLY B C 1
ATOM 1865 O O . GLY B 1 110 ? 2.684 -0.387 -13.773 1 94.25 110 GLY B O 1
ATOM 1866 N N . SER B 1 111 ? 3.057 -1.194 -15.82 1 94.31 111 SER B N 1
ATOM 1867 C CA . SER B 1 111 ? 1.646 -1.211 -16.203 1 94.31 111 SER B CA 1
ATOM 1868 C C . SER B 1 111 ? 0.836 -2.104 -15.266 1 94.31 111 SER B C 1
ATOM 1870 O O . SER B 1 111 ? -0.296 -1.772 -14.906 1 94.31 111 SER B O 1
ATOM 1872 N N . THR B 1 112 ? 1.416 -3.268 -14.859 1 96.12 112 THR B N 1
ATOM 1873 C CA . THR B 1 112 ? 0.719 -4.172 -13.953 1 96.12 112 THR B CA 1
ATOM 1874 C C . THR B 1 112 ? 0.435 -3.49 -12.617 1 96.12 112 THR B C 1
ATOM 1876 O O . THR B 1 112 ? -0.701 -3.498 -12.141 1 96.12 112 THR B O 1
ATOM 1879 N N . ALA B 1 113 ? 1.448 -2.898 -12.039 1 97.5 113 ALA B N 1
ATOM 1880 C CA . ALA B 1 113 ? 1.287 -2.189 -10.773 1 97.5 113 ALA B CA 1
ATOM 1881 C C . ALA B 1 113 ? 0.281 -1.05 -10.906 1 97.5 113 ALA B C 1
ATOM 1883 O O . ALA B 1 113 ? -0.584 -0.874 -10.039 1 97.5 113 ALA B O 1
ATOM 1884 N N . GLN B 1 114 ? 0.4 -0.311 -11.93 1 97.25 114 GLN B N 1
ATOM 1885 C CA . GLN B 1 114 ? -0.498 0.818 -12.148 1 97.25 114 GLN B CA 1
ATOM 1886 C C . GLN B 1 114 ? -1.952 0.359 -12.219 1 97.25 114 GLN B C 1
ATOM 1888 O O . GLN B 1 114 ? -2.83 0.958 -11.594 1 97.25 114 GLN B O 1
ATOM 1893 N N . ARG B 1 115 ? -2.225 -0.657 -12.953 1 97.5 115 ARG B N 1
ATOM 1894 C CA . ARG B 1 115 ? -3.584 -1.168 -13.102 1 97.5 115 ARG B CA 1
ATOM 1895 C C . ARG B 1 115 ? -4.121 -1.681 -11.766 1 97.5 115 ARG B C 1
ATOM 1897 O O . ARG B 1 115 ? -5.27 -1.413 -11.414 1 97.5 115 ARG B O 1
ATOM 1904 N N . ILE B 1 116 ? -3.32 -2.412 -11.047 1 98.56 116 ILE B N 1
ATOM 1905 C CA . ILE B 1 116 ? -3.746 -2.934 -9.75 1 98.56 116 ILE B CA 1
ATOM 1906 C C . ILE B 1 116 ? -4.082 -1.776 -8.812 1 98.56 116 ILE B C 1
ATOM 1908 O O . ILE B 1 116 ? -5.148 -1.763 -8.195 1 98.56 116 ILE B O 1
ATOM 1912 N N . LEU B 1 117 ? -3.197 -0.797 -8.781 1 98.38 117 LEU B N 1
ATOM 1913 C CA . LEU B 1 117 ? -3.367 0.336 -7.875 1 98.38 117 LEU B CA 1
ATOM 1914 C C . LEU B 1 117 ? -4.609 1.141 -8.242 1 98.38 117 LEU B C 1
ATOM 1916 O O . LEU B 1 117 ? -5.305 1.651 -7.359 1 98.38 117 LEU B O 1
ATOM 1920 N N . LEU B 1 118 ? -4.941 1.229 -9.438 1 97.75 118 LEU B N 1
ATOM 1921 C CA . LEU B 1 118 ? -6.059 2.047 -9.906 1 97.75 118 LEU B CA 1
ATOM 1922 C C . LEU B 1 118 ? -7.371 1.283 -9.789 1 97.75 118 LEU B C 1
ATOM 1924 O O . LEU B 1 118 ? -8.406 1.867 -9.461 1 97.75 118 LEU B O 1
ATOM 1928 N N . GLN B 1 119 ? -7.316 -0.017 -9.945 1 97.38 119 GLN B N 1
ATOM 1929 C CA . GLN B 1 119 ? -8.57 -0.735 -10.156 1 97.38 119 GLN B CA 1
ATOM 1930 C C . GLN B 1 119 ? -8.93 -1.573 -8.93 1 97.38 119 GLN B C 1
ATOM 1932 O O . GLN B 1 119 ? -10.062 -2.049 -8.812 1 97.38 119 GLN B O 1
ATOM 1937 N N . ALA B 1 120 ? -7.984 -1.786 -8.031 1 97.88 120 ALA B N 1
ATOM 1938 C CA . ALA B 1 120 ? -8.273 -2.578 -6.836 1 97.88 120 ALA B CA 1
ATOM 1939 C C . ALA B 1 120 ? -9.438 -1.979 -6.051 1 97.88 120 ALA B C 1
ATOM 1941 O O . ALA B 1 120 ? -9.531 -0.758 -5.906 1 97.88 120 ALA B O 1
ATOM 1942 N N . GLU B 1 121 ? -10.25 -2.789 -5.465 1 95.69 121 GLU B N 1
ATOM 1943 C CA . GLU B 1 121 ? -11.383 -2.369 -4.648 1 95.69 121 GLU B CA 1
ATOM 1944 C C . GLU B 1 121 ? -11.055 -2.467 -3.16 1 95.69 121 GLU B C 1
ATOM 1946 O O . GLU B 1 121 ? -11.859 -2.057 -2.316 1 95.69 121 GLU B O 1
ATOM 1951 N N . CYS B 1 122 ? -9.969 -3.039 -2.893 1 97.5 122 CYS B N 1
ATOM 1952 C CA . CYS B 1 122 ? -9.438 -3.119 -1.537 1 97.5 122 CYS B CA 1
ATOM 1953 C C . CYS B 1 122 ? -8.102 -2.396 -1.432 1 97.5 122 CYS B C 1
ATOM 1955 O O . CYS B 1 122 ? -7.52 -2 -2.445 1 97.5 122 CYS B O 1
ATOM 1957 N N . PRO B 1 123 ? -7.602 -2.141 -0.197 1 98.5 123 PRO B N 1
ATOM 1958 C CA . PRO B 1 123 ? -6.289 -1.515 -0.034 1 98.5 123 PRO B CA 1
ATOM 1959 C C . PRO B 1 123 ? -5.172 -2.295 -0.724 1 98.5 123 PRO B C 1
ATOM 1961 O O . PRO B 1 123 ? -5.238 -3.525 -0.813 1 98.5 123 PRO B O 1
ATOM 1964 N N . VAL B 1 124 ? -4.199 -1.575 -1.273 1 98.88 124 VAL B N 1
ATOM 1965 C CA . VAL B 1 124 ? -3.016 -2.166 -1.89 1 98.88 124 VAL B CA 1
ATOM 1966 C C . VAL B 1 124 ? -1.763 -1.719 -1.14 1 98.88 124 VAL B C 1
ATOM 1968 O O . VAL B 1 124 ? -1.559 -0.523 -0.917 1 98.88 124 VAL B O 1
ATOM 1971 N N . LEU B 1 125 ? -1.016 -2.666 -0.671 1 98.88 125 LEU B N 1
ATOM 1972 C CA . LEU B 1 125 ? 0.3 -2.432 -0.087 1 98.88 125 LEU B CA 1
ATO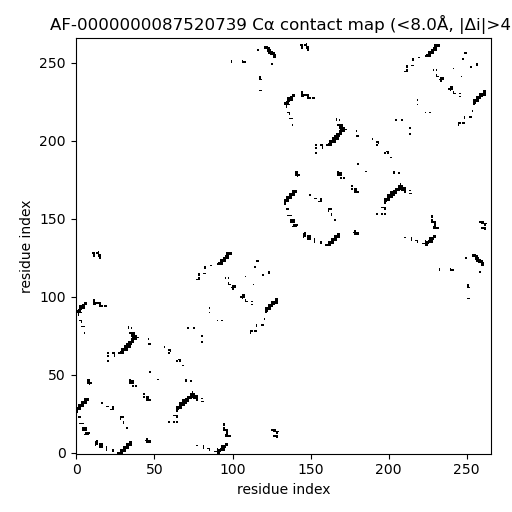M 1973 C C . LEU B 1 125 ? 1.401 -2.67 -1.114 1 98.88 125 LEU B C 1
ATOM 1975 O O . LEU B 1 125 ? 1.557 -3.785 -1.618 1 98.88 125 LEU B O 1
ATOM 1979 N N . SER B 1 126 ? 2.082 -1.622 -1.471 1 98.69 126 SER B N 1
ATOM 1980 C CA . SER B 1 126 ? 3.188 -1.712 -2.42 1 98.69 126 SER B CA 1
ATOM 1981 C C . SER B 1 126 ? 4.527 -1.471 -1.731 1 98.69 126 SER B C 1
ATOM 1983 O O . SER B 1 126 ? 4.625 -0.644 -0.823 1 98.69 126 SER B O 1
ATOM 1985 N N . LEU B 1 127 ? 5.531 -2.148 -2.129 1 97.75 127 LEU B N 1
ATOM 1986 C CA . LEU B 1 127 ? 6.848 -1.986 -1.525 1 97.75 127 LEU B CA 1
ATOM 1987 C C . LEU B 1 127 ? 7.945 -2.396 -2.5 1 97.75 127 LEU B C 1
ATOM 1989 O O . LEU B 1 127 ? 7.664 -2.967 -3.557 1 97.75 127 LEU B O 1
ATOM 1993 N N . LYS B 1 128 ? 9.148 -1.993 -2.166 1 96.31 128 LYS B N 1
ATOM 1994 C CA . LYS B 1 128 ? 10.344 -2.25 -2.969 1 96.31 128 LYS B CA 1
ATOM 1995 C C . LYS B 1 128 ? 11.281 -3.219 -2.26 1 96.31 128 LYS B C 1
ATOM 1997 O O . LYS B 1 128 ? 11.227 -3.365 -1.037 1 96.31 128 LYS B O 1
ATOM 2002 N N . ALA B 1 129 ? 12.008 -3.846 -3.119 1 93.38 129 ALA B N 1
ATOM 2003 C CA . ALA B 1 129 ? 13.031 -4.715 -2.541 1 93.38 129 ALA B CA 1
ATOM 2004 C C . ALA B 1 129 ? 14.102 -3.9 -1.823 1 93.38 129 ALA B C 1
ATOM 2006 O O . ALA B 1 129 ? 14.445 -2.797 -2.252 1 93.38 129 ALA B O 1
ATOM 2007 N N . GLU B 1 130 ? 14.461 -4.391 -0.567 1 81.56 130 GLU B N 1
ATOM 2008 C CA . GLU B 1 130 ? 15.586 -3.766 0.122 1 81.56 130 GLU B CA 1
ATOM 2009 C C . GLU B 1 130 ? 16.922 -4.266 -0.43 1 81.56 130 GLU B C 1
ATOM 2011 O O . GLU B 1 130 ? 17.031 -5.426 -0.835 1 81.56 130 GLU B O 1
ATOM 2016 N N . TYR B 1 131 ? 17.594 -3.512 -1.292 1 53.5 131 TYR B N 1
ATOM 2017 C CA . TYR B 1 131 ? 18.906 -3.984 -1.747 1 53.5 131 TYR B CA 1
ATOM 2018 C C . TYR B 1 131 ? 19.812 -4.316 -0.565 1 53.5 131 TYR B C 1
ATOM 2020 O O . TYR B 1 131 ? 19.844 -3.572 0.418 1 53.5 131 TYR B O 1
ATOM 2028 N N . ALA B 1 132 ? 19.844 -5.652 -0.338 1 42.06 132 ALA B N 1
ATOM 2029 C CA . ALA B 1 132 ? 20.953 -6.086 0.509 1 42.06 132 ALA B CA 1
ATOM 2030 C C . ALA B 1 132 ? 22.281 -5.523 0.008 1 42.06 132 ALA B C 1
ATOM 2032 O O . ALA B 1 132 ? 22.625 -5.695 -1.162 1 42.06 132 ALA B O 1
ATOM 2033 N N . TRP B 1 133 ? 22.625 -4.363 0.256 1 29.52 133 TRP B N 1
ATOM 2034 C CA . TRP B 1 133 ? 24.062 -4.25 0.014 1 29.52 133 TRP B CA 1
ATOM 2035 C C . TRP B 1 133 ? 24.812 -5.363 0.731 1 29.52 133 TRP B C 1
ATOM 2037 O O . TRP B 1 133 ? 24.406 -5.809 1.807 1 29.52 133 TRP B O 1
#

Sequence (266 aa):
MSIVVGYIPSPEGEAALQRAILEAERSQSRLTVVNASKGDTPIDNRLIDAKQHHELEERLAASGVDFWIERSPVGSDPADKILGVARAQRAELIVIGMRKRSPVGKYIMGSTAQRILLQAECPVLSLKAEYAWMSIVVGYIPSPEGEAALQRAILEAERSQSRLTVVNASKGDTPIDNRLIDAKQHHELEERLAASGVDFWIERSPVGSDPADKILGVARAQRAELIVIGMRKRSPVGKYIMGSTAQRILLQAECPVLSLKAEYAW

Radius of gyration: 18.79 Å; Cα contacts (8 Å, |Δi|>4): 558; chains: 2; bounding box: 48×58×46 Å

InterPro domains:
  IPR006015 Universal stress protein A family [PR01438] (88-100)
  IPR006015 Universal stress protein A family [PR01438] (106-128)
  IPR006016 UspA [PF00582] (2-125)
  IPR014729 Rossmann-like alpha/beta/alpha sandwich fold [G3DSA:3.40.50.620] (1-128)

Foldseek 3Di:
DEEEEEAFPDLQRVVQVVVSLVVCVVVVHEYEYEQAEQQPDVPPSRFDDPVRVVVVVVVSVVSVHHYHYHGDDHRDQSLCVRQVVCVVVVHQEYTGGDEPADPVRHDDGDPSRVSNCVPHPHYYHYYYRDPPD/DEEEEEAFPDLQRVVQVVVSLVVCVVVVHEYEYEQADQQPDVPDSRFDDPVRVVVVVVVSVVSVHHYHYHGDDHRDQSLCVRQVVCVVVVHQEYTGGFEPADPVRHDDGDPSRVSNCVPHPHYYHYYYRDPPD

Solvent-accessible surface area (backbone atoms only — not comparable to full-atom values): 14013 Å² total; per-residue (Å²): 106,31,33,33,26,46,38,35,83,43,66,25,17,48,42,18,46,54,51,42,49,53,50,21,57,75,65,70,17,36,34,38,40,32,25,41,29,56,49,90,41,96,79,49,69,38,46,73,50,73,66,52,46,51,52,49,51,52,54,44,57,72,71,68,44,51,69,45,79,46,74,52,59,82,54,33,53,40,40,61,51,50,50,48,52,31,58,77,59,62,25,64,32,36,25,32,38,37,70,65,50,39,99,86,65,42,76,61,81,52,70,50,58,49,49,40,70,48,64,49,92,41,33,36,38,38,32,55,45,77,76,78,121,106,32,35,34,27,46,36,34,82,42,66,26,18,48,42,17,46,55,50,43,51,52,52,20,56,76,67,69,18,33,34,39,39,32,26,40,30,55,49,89,41,95,77,49,69,38,46,74,51,72,66,53,45,50,53,50,49,51,53,44,56,71,69,68,44,53,70,45,78,45,72,51,60,81,56,33,52,39,40,60,50,50,49,48,53,31,60,76,58,62,26,64,31,38,24,33,38,38,70,65,50,38,100,87,65,42,77,62,82,52,69,51,59,49,49,40,70,47,65,48,91,38,33,36,39,37,32,54,44,75,76,76,123

Secondary structure (DSSP, 8-state):
-EEEEE--SSHHHHHHHHHHHHHHHHHT-EEEEEE-----SSS-TTS--HHHHHHHHHHHHHHT--EEEEEPPTT--HHHHHHHHHHHTT-SEEEEEE-SS-TTS-----HHHHHHHHH-SS-EEEEE-----/-EEEEE--SSHHHHHHHHHHHHHHHHHT-EEEEEE-----SSS-TTS--HHHHHHHHHHHHHHT--EEEEEPPTT--HHHHHHHHHHHTT-SEEEEEE-SS-TTS-----HHHHHHHHH-SS-EEEEE-----

Nearest PDB structures (foldseek):
  6hcd-assembly1_A  TM=8.200E-01  e=1.935E-08  Archaeoglobus fulgidus
  6hcd-assembly2_D  TM=7.528E-01  e=2.883E-07  Archaeoglobus fulgidus
  3qtb-assembly1_A  TM=6.744E-01  e=7.185E-06  Archaeoglobus fulgidus
  3fg9-assembly3_F  TM=6.314E-01  e=6.825E-05  Lactiplantibacillus plantarum
  1jmv-assembly3_D  TM=5.374E-01  e=1.315E-03  Haemophilus influenzae

Organism: NCBI:txid162496

pLDDT: mean 93.12, std 10.71, range [29.52, 98.94]